Protein AF-0000000086681365 (afdb_homodimer)

Solvent-accessible surface area (backbone atoms only — not comparable to full-atom values): 18035 Å² total; per-residue (Å²): 135,84,78,73,80,78,78,75,77,75,76,76,71,73,75,71,66,76,74,76,60,54,58,46,72,62,49,52,49,49,41,51,51,48,52,38,66,72,39,66,57,72,57,60,60,91,61,65,82,47,52,67,56,38,34,32,30,33,38,46,97,55,30,37,39,39,38,33,50,40,50,59,48,49,78,90,39,53,47,78,45,76,56,78,37,31,41,39,39,38,35,44,29,77,76,76,88,74,90,45,50,67,40,33,80,55,57,85,59,42,46,32,44,44,63,49,74,51,97,55,55,49,31,83,90,42,60,48,72,48,78,53,35,10,28,38,36,39,39,38,22,44,44,72,69,72,64,77,71,74,71,73,77,75,129,136,85,79,73,81,78,77,78,77,76,75,74,71,74,73,72,69,73,77,78,57,53,58,46,73,64,50,53,49,48,40,51,50,49,53,39,65,73,38,66,56,72,56,58,61,91,61,65,82,45,50,67,59,37,34,31,32,33,39,45,97,57,31,38,39,38,38,33,50,41,48,59,48,49,78,90,39,53,46,78,46,76,55,78,35,32,41,36,39,38,36,44,28,78,77,75,90,73,87,45,49,67,40,32,79,55,56,84,60,43,44,32,46,44,66,49,74,52,97,53,54,50,30,83,89,42,59,48,72,47,79,52,35,10,28,39,36,38,38,39,23,44,45,72,71,72,66,79,71,74,70,73,76,75,130

InterPro domains:
  IPR002068 Alpha crystallin/Hsp20 domain [PF00011] (56-153)
  IPR002068 Alpha crystallin/Hsp20 domain [PS01031] (46-155)
  IPR008978 HSP20-like chaperone [G3DSA:2.60.40.790] (13-154)
  IPR008978 HSP20-like chaperone [SSF49764] (24-153)
  IPR031107 Small heat shock protein [PTHR11527] (54-153)

Sequence (310 aa):
MTTVPTRRFRQLATVHSRRNEPMTEVDQLQDLIRSFLRDPFGATGEQAPGWIPAADIEETDDAYILELDVPGLKREDVNIELRDSEVRVTGELKEKERTGLLRRQTRRVGQFEFGITLPGDINPDRVDATLRDGVLTVRLGKATASQPRQVEVKDMTTVPTRRFRQLATVHSRRNEPMTEVDQLQDLIRSFLRDPFGATGEQAPGWIPAADIEETDDAYILELDVPGLKREDVNIELRDSEVRVTGELKEKERTGLLRRQTRRVGQFEFGITLPGDINPDRVDATLRDGVLTVRLGKATASQPRQVEVKD

Structure (mmCIF, N/CA/C/O backbone):
data_AF-0000000086681365-model_v1
#
loop_
_entity.id
_entity.type
_entity.pdbx_description
1 polymer 'SHSP domain-containing protein'
#
loop_
_atom_site.group_PDB
_atom_site.id
_atom_site.type_symbol
_atom_site.label_atom_id
_atom_site.label_alt_id
_atom_site.label_comp_id
_atom_site.label_asym_id
_atom_site.label_entity_id
_atom_site.label_seq_id
_atom_site.pdbx_PDB_ins_code
_atom_site.Cartn_x
_atom_site.Cartn_y
_atom_site.Cartn_z
_atom_site.occupancy
_atom_site.B_iso_or_equiv
_atom_site.auth_seq_id
_atom_site.auth_comp_id
_atom_site.auth_asym_id
_atom_site.auth_atom_id
_atom_site.pdbx_PDB_model_num
ATOM 1 N N . MET A 1 1 ? -45.156 53.688 35.375 1 34.31 1 MET A N 1
ATOM 2 C CA . MET A 1 1 ? -43.938 52.938 35.688 1 34.31 1 MET A CA 1
ATOM 3 C C . MET A 1 1 ? -43.625 51.938 34.594 1 34.31 1 MET A C 1
ATOM 5 O O . MET A 1 1 ? -44.375 51 34.344 1 34.31 1 MET A O 1
ATOM 9 N N . THR A 1 2 ? -42.969 52.438 33.469 1 38.84 2 THR A N 1
ATOM 10 C CA . THR A 1 2 ? -42.688 51.844 32.156 1 38.84 2 THR A CA 1
ATOM 11 C C . THR A 1 2 ? -41.625 50.75 32.281 1 38.84 2 THR A C 1
ATOM 13 O O . THR A 1 2 ? -40.469 51.031 32.656 1 38.84 2 THR A O 1
ATOM 16 N N . THR A 1 3 ? -42.062 49.531 32.656 1 43.62 3 THR A N 1
ATOM 17 C CA . THR A 1 3 ? -41.188 48.375 32.875 1 43.62 3 THR A CA 1
ATOM 18 C C . THR A 1 3 ? -40.438 48.031 31.594 1 43.62 3 THR A C 1
ATOM 20 O O . THR A 1 3 ? -41.031 47.812 30.531 1 43.62 3 THR A O 1
ATOM 23 N N . VAL A 1 4 ? -39.25 48.625 31.438 1 45.25 4 VAL A N 1
ATOM 24 C CA . VAL A 1 4 ? -38.344 48.375 30.328 1 45.25 4 VAL A CA 1
ATOM 25 C C . VAL A 1 4 ? -38 46.906 30.25 1 45.25 4 VAL A C 1
ATOM 27 O O . VAL A 1 4 ? -37.594 46.312 31.25 1 45.25 4 VAL A O 1
ATOM 30 N N . PRO A 1 5 ? -38.625 46.062 29.297 1 48.16 5 PRO A N 1
ATOM 31 C CA . PRO A 1 5 ? -38.281 44.656 29.188 1 48.16 5 PRO A CA 1
ATOM 32 C C . PRO A 1 5 ? -36.781 44.406 28.953 1 48.16 5 PRO A C 1
ATOM 34 O O . PRO A 1 5 ? -36.156 45.156 28.203 1 48.16 5 PRO A O 1
ATOM 37 N N . THR A 1 6 ? -36 44.094 29.984 1 44.12 6 THR A N 1
ATOM 38 C CA . THR A 1 6 ? -34.562 43.75 29.891 1 44.12 6 THR A CA 1
ATOM 39 C C . THR A 1 6 ? -34.375 42.594 28.891 1 44.12 6 THR A C 1
ATOM 41 O O . THR A 1 6 ? -35 41.531 29.047 1 44.12 6 THR A O 1
ATOM 44 N N . ARG A 1 7 ? -34.219 42.906 27.594 1 39.34 7 ARG A N 1
ATOM 45 C CA . ARG A 1 7 ? -33.844 41.938 26.562 1 39.34 7 ARG A CA 1
ATOM 46 C C . ARG A 1 7 ? -32.656 41.094 27 1 39.34 7 ARG A C 1
ATOM 48 O O . ARG A 1 7 ? -31.578 41.625 27.266 1 39.34 7 ARG A O 1
ATOM 55 N N . ARG A 1 8 ? -32.875 39.938 27.625 1 43.59 8 ARG A N 1
ATOM 56 C CA . ARG A 1 8 ? -31.891 38.906 27.922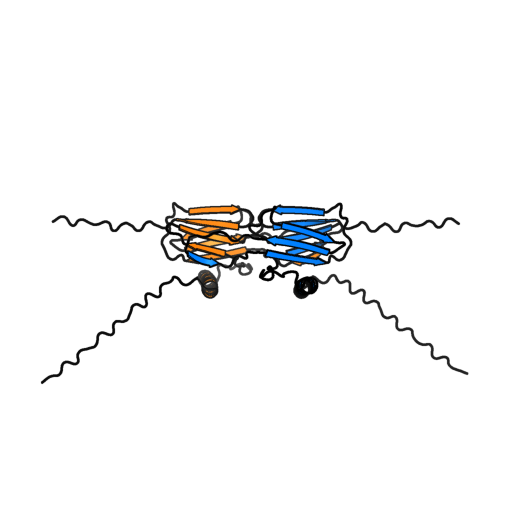 1 43.59 8 ARG A CA 1
ATOM 57 C C . ARG A 1 8 ? -31.078 38.562 26.688 1 43.59 8 ARG A C 1
ATOM 59 O O . ARG A 1 8 ? -31.641 38.125 25.672 1 43.59 8 ARG A O 1
ATOM 66 N N . PHE A 1 9 ? -29.953 39.25 26.469 1 40.47 9 PHE A N 1
ATOM 67 C CA . PHE A 1 9 ? -28.953 38.875 25.469 1 40.47 9 PHE A CA 1
ATOM 68 C C . PHE A 1 9 ? -28.562 37.406 25.641 1 40.47 9 PHE A C 1
ATOM 70 O O . PHE A 1 9 ? -28.062 37 26.688 1 40.47 9 PHE A O 1
ATOM 77 N N . ARG A 1 10 ? -29.281 36.469 25.016 1 39.25 10 ARG A N 1
ATOM 78 C CA . ARG A 1 10 ? -28.875 35.094 24.891 1 39.25 10 ARG A CA 1
ATOM 79 C C . ARG A 1 10 ? -27.438 34.969 24.406 1 39.25 10 ARG A C 1
ATOM 81 O O . ARG A 1 10 ? -27.094 35.5 23.344 1 39.25 10 ARG A O 1
ATOM 88 N N . GLN A 1 11 ? -26.453 34.844 25.312 1 36.75 11 GLN A N 1
ATOM 89 C CA . GLN A 1 11 ? -25.094 34.406 25.016 1 36.75 11 GLN A CA 1
ATOM 90 C C . GLN A 1 11 ? -25.078 33.188 24.109 1 36.75 11 GLN A C 1
ATOM 92 O O . GLN A 1 11 ? -25.562 32.125 24.469 1 36.75 11 GLN A O 1
ATOM 97 N N . LEU A 1 12 ? -25.297 33.406 22.875 1 37.12 12 LEU A N 1
ATOM 98 C CA . LEU A 1 12 ? -24.953 32.312 21.953 1 37.12 12 LEU A CA 1
ATOM 99 C C . LEU A 1 12 ? -23.594 31.719 22.312 1 37.12 12 LEU A C 1
ATOM 101 O O . LEU A 1 12 ? -22.562 32.406 22.234 1 37.12 12 LEU A O 1
ATOM 105 N N . ALA A 1 13 ? -23.469 30.859 23.328 1 35.59 13 ALA A N 1
ATOM 106 C CA . ALA A 1 13 ? -22.297 30.016 23.578 1 35.59 13 ALA A CA 1
ATOM 107 C C . ALA A 1 13 ? -21.656 29.562 22.281 1 35.59 13 ALA A C 1
ATOM 109 O O . ALA A 1 13 ? -22.344 29.094 21.359 1 35.59 13 ALA A O 1
ATOM 110 N N . THR A 1 14 ? -20.672 30.297 21.844 1 37.47 14 THR A N 1
ATOM 111 C CA . THR A 1 14 ? -19.75 29.781 20.844 1 37.47 14 THR A CA 1
ATOM 112 C C . THR A 1 14 ? -19.406 28.312 21.109 1 37.47 14 THR A C 1
ATOM 114 O O . THR A 1 14 ? -18.797 28 22.125 1 37.47 14 THR A O 1
ATOM 117 N N . VAL A 1 15 ? -20.297 27.422 20.922 1 35.56 15 VAL A N 1
ATOM 118 C CA . VAL A 1 15 ? -19.906 26.016 20.844 1 35.56 15 VAL A CA 1
ATOM 119 C C . VAL A 1 15 ? -18.531 25.891 20.219 1 35.56 15 VAL A C 1
ATOM 121 O O . VAL A 1 15 ? -18.359 26.109 19 1 35.56 15 VAL A O 1
ATOM 124 N N . HIS A 1 16 ? -17.469 26.422 20.828 1 37.41 16 HIS A N 1
ATOM 125 C CA . HIS A 1 16 ? -16.156 25.906 20.453 1 37.41 16 HIS A CA 1
ATOM 126 C C . HIS A 1 16 ? -16.188 24.391 20.281 1 37.41 16 HIS A C 1
ATOM 128 O O . HIS A 1 16 ? -16.156 23.656 21.266 1 37.41 16 HIS A O 1
ATOM 134 N N . SER A 1 17 ? -17.031 23.906 19.516 1 37.81 17 SER A N 1
ATOM 135 C CA . SER A 1 17 ? -16.859 22.5 19.172 1 37.81 17 SER A CA 1
ATOM 136 C C . SER A 1 17 ? -15.391 22.141 18.984 1 37.81 17 SER A C 1
ATOM 138 O O . SER A 1 17 ? -14.734 22.641 18.078 1 37.81 17 SER A O 1
ATOM 140 N N . ARG A 1 18 ? -14.602 22.094 19.984 1 41 18 ARG A N 1
ATOM 141 C CA . ARG A 1 18 ? -13.305 21.438 20 1 41 18 ARG A CA 1
ATOM 142 C C . ARG A 1 18 ? -13.25 20.297 18.969 1 41 18 ARG A C 1
ATOM 144 O O . ARG A 1 18 ? -13.828 19.234 19.188 1 41 18 ARG A O 1
ATOM 151 N N . ARG A 1 19 ? -13.289 20.5 17.688 1 44.44 19 ARG A N 1
ATOM 152 C CA . ARG A 1 19 ? -13.25 19.703 16.469 1 44.44 19 ARG A CA 1
ATOM 153 C C . ARG A 1 19 ? -12.227 18.578 16.578 1 44.44 19 ARG A C 1
ATOM 155 O O . ARG A 1 19 ? -11.125 18.688 16.031 1 44.44 19 ARG A O 1
ATOM 162 N N . ASN A 1 20 ? -11.836 18.328 17.766 1 48.97 20 ASN A N 1
ATOM 163 C CA . ASN A 1 20 ? -10.984 17.156 17.969 1 48.97 20 ASN A CA 1
ATOM 164 C C . ASN A 1 20 ? -11.594 15.898 17.344 1 48.97 20 ASN A C 1
ATOM 166 O O . ASN A 1 20 ? -11.438 14.797 17.875 1 48.97 20 ASN A O 1
ATOM 170 N N . GLU A 1 21 ? -12.633 16.047 16.562 1 52.44 21 GLU A N 1
ATOM 171 C CA . GLU A 1 21 ? -13.195 14.812 16.016 1 52.44 21 GLU A CA 1
ATOM 172 C C . GLU A 1 21 ? -12.297 14.234 14.922 1 52.44 21 GLU A C 1
ATOM 174 O O . GLU A 1 21 ? -11.742 14.977 14.109 1 52.44 21 GLU A O 1
ATOM 179 N N . PRO A 1 22 ? -11.977 13.016 15.125 1 57.38 22 PRO A N 1
ATOM 180 C CA . PRO A 1 22 ? -11.227 12.391 14.031 1 57.38 22 PRO A CA 1
ATOM 181 C C . PRO A 1 22 ? -11.859 12.641 12.664 1 57.38 22 PRO A C 1
ATOM 183 O O . PRO A 1 22 ? -13.086 12.727 12.562 1 57.38 22 PRO A O 1
ATOM 186 N N . MET A 1 23 ? -11.164 13.219 11.836 1 58.44 23 MET A N 1
ATOM 187 C CA . MET A 1 23 ? -11.625 13.422 10.461 1 58.44 23 MET A CA 1
ATOM 188 C C . MET A 1 23 ? -12.273 12.156 9.914 1 58.44 23 MET A C 1
ATOM 190 O O . MET A 1 23 ? -11.641 11.102 9.875 1 58.44 23 MET A O 1
ATOM 194 N N . THR A 1 24 ? -13.547 12.086 9.867 1 59.84 24 THR A N 1
ATOM 195 C CA . THR A 1 24 ? -14.328 10.938 9.414 1 59.84 24 THR A CA 1
ATOM 196 C C . THR A 1 24 ? -14.164 10.734 7.914 1 59.84 24 THR A C 1
ATOM 198 O O . THR A 1 24 ? -13.617 11.594 7.219 1 59.84 24 THR A O 1
ATOM 201 N N . GLU A 1 25 ? -14.469 9.562 7.441 1 60.06 25 GLU A N 1
ATOM 202 C CA . GLU A 1 25 ? -14.547 9.242 6.02 1 60.06 25 GLU A CA 1
ATOM 203 C C . GLU A 1 25 ? -15.312 10.32 5.254 1 60.06 25 GLU A C 1
ATOM 205 O O . GLU A 1 25 ? -15.008 10.594 4.09 1 60.06 25 GLU A O 1
ATOM 210 N N . VAL A 1 26 ? -16.219 10.906 5.902 1 62.12 26 VAL A N 1
ATOM 211 C CA . VAL A 1 26 ? -17.031 11.961 5.312 1 62.12 26 VAL A CA 1
ATOM 212 C C . VAL A 1 26 ? -16.172 13.188 5.016 1 62.12 26 VAL A C 1
ATOM 214 O O . VAL A 1 26 ? -16.344 13.844 3.986 1 62.12 26 VAL A O 1
ATOM 217 N N . ASP A 1 27 ? -15.281 13.352 5.848 1 62.56 27 ASP A N 1
ATOM 218 C CA . ASP A 1 27 ? -14.367 14.469 5.637 1 62.56 27 ASP A CA 1
ATOM 219 C C . ASP A 1 27 ? -13.492 14.242 4.406 1 62.56 27 ASP A C 1
ATOM 221 O O . ASP A 1 27 ? -13.242 15.164 3.635 1 62.56 27 ASP A O 1
ATOM 225 N N . GLN A 1 28 ? -13.055 13.039 4.215 1 61.78 28 GLN A N 1
ATOM 226 C CA . GLN A 1 28 ? -12.266 12.688 3.035 1 61.78 28 GLN A CA 1
ATOM 227 C C . GLN A 1 28 ? -13.086 12.867 1.757 1 61.78 28 GLN A C 1
ATOM 229 O O . GLN A 1 28 ? -12.57 13.359 0.751 1 61.78 28 GLN A O 1
ATOM 234 N N . LEU A 1 29 ? -14.289 12.391 1.92 1 63.94 29 LEU A N 1
ATOM 235 C CA . LEU A 1 29 ? -15.18 12.562 0.776 1 63.94 29 LEU A CA 1
ATOM 236 C C . LEU A 1 29 ? -15.383 14.039 0.465 1 63.94 29 LEU A C 1
ATOM 238 O O . LEU A 1 29 ? -15.367 14.445 -0.7 1 63.94 29 LEU A O 1
ATOM 242 N N . GLN A 1 30 ? -15.578 14.766 1.41 1 65.75 30 GLN A N 1
ATOM 243 C CA . GLN A 1 30 ? -15.773 16.203 1.227 1 65.75 30 GLN A CA 1
ATOM 244 C C . GLN A 1 30 ? -14.539 16.844 0.587 1 65.75 30 GLN A C 1
ATOM 246 O O . GLN A 1 30 ? -14.672 17.734 -0.262 1 65.75 30 GLN A O 1
ATOM 251 N N . ASP A 1 31 ? -13.445 16.375 0.962 1 65.44 31 ASP A N 1
ATOM 252 C CA . ASP A 1 31 ? -12.211 16.891 0.385 1 65.44 31 ASP A CA 1
ATOM 253 C C . ASP A 1 31 ? -12.086 16.516 -1.088 1 65.44 31 ASP A C 1
ATOM 255 O O . ASP A 1 31 ? -11.633 17.312 -1.908 1 65.44 31 ASP A O 1
ATOM 259 N N . LEU A 1 32 ? -12.461 15.32 -1.294 1 63.81 32 LEU A N 1
ATOM 260 C CA . LEU A 1 32 ? -12.484 14.883 -2.688 1 63.81 32 LEU A CA 1
ATOM 261 C C . LEU A 1 32 ? -13.484 15.703 -3.496 1 63.81 32 LEU A C 1
ATOM 263 O O . LEU A 1 32 ? -13.188 16.125 -4.617 1 63.81 32 LEU A O 1
ATOM 267 N N . ILE A 1 33 ? -14.672 15.867 -2.93 1 65.94 33 ILE A N 1
ATOM 268 C CA . ILE A 1 33 ? -15.711 16.656 -3.59 1 65.94 33 ILE A CA 1
ATOM 269 C C . ILE A 1 33 ? -15.219 18.094 -3.777 1 65.94 33 ILE A C 1
ATOM 271 O O . ILE A 1 33 ? -15.398 18.688 -4.848 1 65.94 33 ILE A O 1
ATOM 275 N N . ARG A 1 34 ? -14.633 18.625 -2.836 1 64 34 ARG A N 1
ATOM 276 C CA . ARG A 1 34 ? -14.102 19.984 -2.928 1 64 34 ARG A CA 1
ATOM 277 C C . ARG A 1 34 ? -13.039 20.078 -4.023 1 64 34 ARG A C 1
ATOM 279 O O . ARG A 1 34 ? -13.016 21.047 -4.785 1 64 34 ARG A O 1
ATOM 286 N N . SER A 1 35 ? -12.141 19.156 -4.055 1 61.72 35 SER A N 1
ATOM 287 C CA . SER A 1 35 ? -11.133 19.141 -5.102 1 61.72 35 SER A CA 1
ATOM 288 C C . SER A 1 35 ? -11.766 19.047 -6.484 1 61.72 35 SER A C 1
ATOM 290 O O . SER A 1 35 ? -11.328 19.719 -7.422 1 61.72 35 SER A O 1
ATOM 292 N N . PHE A 1 36 ? -12.766 18.25 -6.512 1 64.25 36 PHE A N 1
ATOM 293 C CA . PHE A 1 36 ? -13.516 18.094 -7.75 1 64.25 36 PHE A CA 1
ATOM 294 C C . PHE A 1 36 ? -14.227 19.391 -8.117 1 64.25 36 PHE A C 1
ATOM 296 O O . PHE A 1 36 ? -14.219 19.797 -9.281 1 64.25 36 PHE A O 1
ATOM 303 N N . LEU A 1 37 ? -14.797 19.953 -7.273 1 65 37 LEU A N 1
ATOM 304 C CA . LEU A 1 37 ? -15.531 21.203 -7.512 1 65 37 LEU A CA 1
ATOM 305 C C . LEU A 1 37 ? -14.578 22.328 -7.863 1 65 37 LEU A C 1
ATOM 307 O O . LEU A 1 37 ? -14.945 23.25 -8.602 1 65 37 LEU A O 1
ATOM 311 N N . ARG A 1 38 ? -13.445 22.406 -7.285 1 61.31 38 ARG A N 1
ATOM 312 C CA . ARG A 1 38 ? -12.461 23.438 -7.605 1 61.31 38 ARG A CA 1
ATOM 313 C C . ARG A 1 38 ? -11.953 23.297 -9.039 1 61.31 38 ARG A C 1
ATOM 315 O O . ARG A 1 38 ? -11.695 24.281 -9.719 1 61.31 38 ARG A O 1
ATOM 322 N N . ASP A 1 39 ? -11.633 22.281 -9.469 1 52.97 39 ASP A N 1
ATOM 323 C CA . ASP A 1 39 ? -11.234 22.047 -10.852 1 52.97 39 ASP A CA 1
ATOM 324 C C . ASP A 1 39 ? -12.086 20.953 -11.5 1 52.97 39 ASP A C 1
ATOM 326 O O . ASP A 1 39 ? -11.625 19.828 -11.688 1 52.97 39 ASP A O 1
ATOM 330 N N . PRO A 1 40 ? -13.336 21.406 -11.594 1 55.28 40 PRO A N 1
ATOM 331 C CA . PRO A 1 40 ? -14.234 20.391 -12.141 1 55.28 40 PRO A CA 1
ATOM 332 C C . PRO A 1 40 ? -13.75 19.828 -13.477 1 55.28 40 PRO A C 1
ATOM 334 O O . PRO A 1 40 ? -14.117 18.703 -13.852 1 55.28 40 PRO A O 1
ATOM 337 N N . PHE A 1 41 ? -13.156 20.812 -14.273 1 50.94 41 PHE A N 1
ATOM 338 C CA . PHE A 1 41 ? -12.672 20.516 -15.617 1 50.94 41 PHE A CA 1
ATOM 339 C C . PHE A 1 41 ? -11.203 20.109 -15.594 1 50.94 41 PHE A C 1
ATOM 341 O O . PHE A 1 41 ? -10.609 19.859 -16.641 1 50.94 41 PHE A O 1
ATOM 348 N N . GLY A 1 42 ? -10.578 20.562 -14.617 1 49.53 42 GLY A N 1
ATOM 349 C CA . GLY A 1 42 ? -9.156 20.266 -14.531 1 49.53 42 GLY A CA 1
ATOM 350 C C . GLY A 1 42 ? -8.797 18.859 -14.969 1 49.53 42 GLY A C 1
ATOM 351 O O . GLY A 1 42 ? -7.621 18.5 -15.047 1 49.53 42 GLY A O 1
ATOM 352 N N . ALA A 1 43 ? -9.602 17.969 -14.43 1 44.28 43 ALA A N 1
ATOM 353 C CA . ALA A 1 43 ? -9.344 16.703 -15.125 1 44.28 43 ALA A CA 1
ATOM 354 C C . ALA A 1 43 ? -9.797 16.781 -16.578 1 44.28 43 ALA A C 1
ATOM 356 O O . ALA A 1 43 ? -10.922 16.406 -16.906 1 44.28 43 ALA A O 1
ATOM 357 N N . THR A 1 44 ? -9.758 17.828 -17.078 1 42.94 44 THR A N 1
ATOM 358 C CA . THR A 1 44 ? -10.156 17.828 -18.484 1 42.94 44 THR A CA 1
ATOM 359 C C . THR A 1 44 ? -9.891 16.469 -19.125 1 42.94 44 THR A C 1
ATOM 361 O O . THR A 1 44 ? -10.445 16.156 -20.188 1 42.94 44 THR A O 1
ATOM 364 N N . GLY A 1 45 ? -8.586 16.078 -19.266 1 43.12 45 GLY A N 1
ATOM 365 C CA . GLY A 1 45 ? -8.406 14.797 -19.938 1 43.12 45 GLY A CA 1
ATOM 366 C C . GLY A 1 45 ? -9.102 13.656 -19.219 1 43.12 45 GLY A C 1
ATOM 367 O O . GLY A 1 45 ? -9.516 13.797 -18.062 1 43.12 45 GLY A O 1
ATOM 368 N N . GLU A 1 46 ? -9.523 12.516 -19.953 1 43.78 46 GLU A N 1
ATOM 369 C CA . GLU A 1 46 ? -10.055 11.195 -19.625 1 43.78 46 GLU A CA 1
ATOM 370 C C . GLU A 1 46 ? -9.484 10.664 -18.328 1 43.78 46 GLU A C 1
ATOM 372 O O . GLU A 1 46 ? -9.516 9.461 -18.062 1 43.78 46 GLU A O 1
ATOM 377 N N . GLN A 1 47 ? -8.711 11.461 -17.641 1 47.28 47 GLN A N 1
ATOM 378 C CA . GLN A 1 47 ? -8.047 10.734 -16.562 1 47.28 47 GLN A CA 1
ATOM 379 C C . GLN A 1 47 ? -9.016 10.422 -15.43 1 47.28 47 GLN A C 1
ATOM 381 O O . GLN A 1 47 ? -9.734 11.312 -14.961 1 47.28 47 GLN A O 1
ATOM 386 N N . ALA A 1 48 ? -9.523 9.312 -15.414 1 51.25 48 ALA A N 1
ATOM 387 C CA . ALA A 1 48 ? -10.297 8.742 -14.312 1 51.25 48 ALA A CA 1
ATOM 388 C C . ALA A 1 48 ? -9.891 9.352 -12.977 1 51.25 48 ALA A C 1
ATOM 390 O O . ALA A 1 48 ? -8.727 9.711 -12.781 1 51.25 48 ALA A O 1
ATOM 391 N N . PRO A 1 49 ? -10.922 9.875 -12.305 1 59.56 49 PRO A N 1
ATOM 392 C CA . PRO A 1 49 ? -10.578 10.422 -10.984 1 59.56 49 PRO A CA 1
ATOM 393 C C . PRO A 1 49 ? -9.578 9.547 -10.227 1 59.56 49 PRO A C 1
ATOM 395 O O . PRO A 1 49 ? -9.664 8.32 -10.273 1 59.56 49 PRO A O 1
ATOM 398 N N . GLY A 1 50 ? -8.359 10.102 -9.938 1 83.38 50 GLY A N 1
ATOM 399 C CA . GLY A 1 50 ? -7.34 9.336 -9.242 1 83.38 50 GLY A CA 1
ATOM 400 C C . GLY A 1 50 ? -7.836 8.719 -7.949 1 83.38 50 GLY A C 1
ATOM 401 O O . GLY A 1 50 ? -8.859 9.133 -7.41 1 83.38 50 GLY A O 1
ATOM 402 N N . TRP A 1 51 ? -7.449 7.562 -7.57 1 91.31 51 TRP A N 1
ATOM 403 C CA . TRP A 1 51 ? -7.793 6.922 -6.305 1 91.31 51 TRP A CA 1
ATOM 404 C C . TRP A 1 51 ? -7.141 7.645 -5.133 1 91.31 51 TRP A C 1
ATOM 406 O O . TRP A 1 51 ? -6.27 8.5 -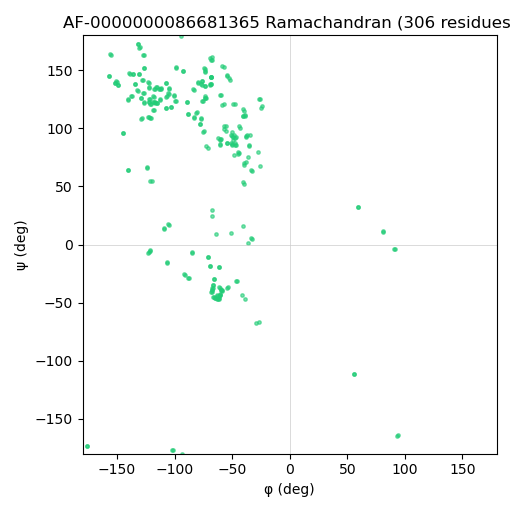5.324 1 91.31 51 TRP A O 1
ATOM 416 N N . ILE A 1 52 ? -7.695 7.461 -3.949 1 94.81 52 ILE A N 1
ATOM 417 C CA . ILE A 1 52 ? -7.215 8.109 -2.732 1 94.81 52 ILE A CA 1
ATOM 418 C C . ILE A 1 52 ? -6.422 7.105 -1.896 1 94.81 52 ILE A C 1
ATOM 420 O O . ILE A 1 52 ? -6.969 6.094 -1.445 1 94.81 52 ILE A O 1
ATOM 424 N N . PRO A 1 53 ? -5.184 7.387 -1.682 1 97.5 53 PRO A N 1
ATOM 425 C CA . PRO A 1 53 ? -4.406 6.457 -0.86 1 97.5 53 PRO A CA 1
ATOM 426 C C . PRO A 1 53 ? -4.844 6.453 0.603 1 97.5 53 PRO A C 1
ATOM 428 O O . PRO A 1 53 ? -5.297 7.477 1.118 1 97.5 53 PRO A O 1
ATOM 431 N N . ALA A 1 54 ? -4.805 5.285 1.241 1 96.5 54 ALA A N 1
ATOM 432 C CA . ALA A 1 54 ? -4.965 5.246 2.691 1 96.5 54 ALA A CA 1
ATOM 433 C C . ALA A 1 54 ? -3.957 6.16 3.381 1 96.5 54 ALA A C 1
ATOM 435 O O . ALA A 1 54 ? -2.811 6.27 2.943 1 96.5 54 ALA A O 1
ATOM 436 N N . ALA A 1 55 ? -4.383 6.762 4.488 1 97.44 55 ALA A N 1
ATOM 437 C CA . ALA A 1 55 ? -3.527 7.773 5.102 1 97.44 55 ALA A CA 1
ATOM 438 C C . ALA A 1 55 ? -3.746 7.84 6.609 1 97.44 55 ALA A C 1
ATOM 440 O O . ALA A 1 55 ? -4.875 7.699 7.086 1 97.44 55 ALA A O 1
ATOM 441 N N . ASP A 1 56 ? -2.668 8.008 7.312 1 97 56 ASP A N 1
ATOM 442 C CA . ASP A 1 56 ? -2.695 8.398 8.719 1 97 56 ASP A CA 1
ATOM 443 C C . ASP A 1 56 ? -2.254 9.844 8.898 1 97 56 ASP A C 1
ATOM 445 O O . ASP A 1 56 ? -1.312 10.297 8.25 1 97 56 ASP A O 1
ATOM 449 N N . ILE A 1 57 ? -2.908 10.531 9.734 1 96.88 57 ILE A N 1
ATOM 450 C CA . ILE A 1 57 ? -2.525 11.891 10.102 1 96.88 57 ILE A CA 1
ATOM 451 C C . ILE A 1 57 ? -2.404 12 11.625 1 96.88 57 ILE A C 1
ATOM 453 O O . ILE A 1 57 ? -3.365 11.742 12.352 1 96.88 57 ILE A O 1
ATOM 457 N N . GLU A 1 58 ? -1.295 12.383 12.07 1 97.19 58 GLU A N 1
ATOM 458 C CA . GLU A 1 58 ? -1.013 12.578 13.484 1 97.19 58 GLU A CA 1
ATOM 459 C C . GLU A 1 58 ? -0.665 14.031 13.789 1 97.19 58 GLU A C 1
ATOM 461 O O . GLU A 1 58 ? 0.1 14.656 13.047 1 97.19 58 GLU A O 1
ATOM 466 N N . GLU A 1 59 ? -1.25 14.531 14.812 1 96.19 59 GLU A N 1
ATOM 467 C CA . GLU A 1 59 ? -0.931 15.875 15.266 1 96.19 59 GLU A CA 1
ATOM 468 C C . GLU A 1 59 ? -0.13 15.844 16.562 1 96.19 59 GLU A C 1
ATOM 470 O O . GLU A 1 59 ? -0.62 15.367 17.594 1 96.19 59 GLU A O 1
ATOM 475 N N . THR A 1 60 ? 1.059 16.328 16.562 1 95.25 60 THR A N 1
ATOM 476 C CA . THR A 1 60 ? 1.883 16.516 17.75 1 95.25 60 THR A CA 1
ATOM 477 C C . THR A 1 60 ? 1.886 17.984 18.188 1 95.25 60 THR A C 1
ATOM 479 O O . THR A 1 60 ? 1.185 18.812 17.609 1 95.25 60 THR A O 1
ATOM 482 N N . ASP A 1 61 ? 2.67 18.219 19.219 1 93.31 61 ASP A N 1
ATOM 483 C CA . ASP A 1 61 ? 2.699 19.578 19.719 1 93.31 61 ASP A CA 1
ATOM 484 C C . ASP A 1 61 ? 3.307 20.531 18.688 1 93.31 61 ASP A C 1
ATOM 486 O O . ASP A 1 61 ? 2.887 21.688 18.578 1 93.31 61 ASP A O 1
ATOM 490 N N . ASP A 1 62 ? 4.16 20.016 17.922 1 94.12 62 ASP A N 1
ATOM 491 C CA . ASP A 1 62 ? 4.934 20.938 17.109 1 94.12 62 ASP A CA 1
ATOM 492 C C . ASP A 1 62 ? 4.758 20.656 15.625 1 94.12 62 ASP A C 1
ATOM 494 O O . ASP A 1 62 ? 5.266 21.391 14.773 1 94.12 62 ASP A O 1
ATOM 498 N N . ALA A 1 63 ? 4.016 19.531 15.328 1 96.31 63 ALA A N 1
ATOM 499 C CA . ALA A 1 63 ? 3.967 19.188 13.906 1 96.31 63 ALA A CA 1
ATOM 500 C C . ALA A 1 63 ? 2.721 18.375 13.578 1 96.31 63 ALA A C 1
ATOM 502 O O . ALA A 1 63 ? 2.059 17.859 14.477 1 96.31 63 ALA A O 1
ATOM 503 N N . TYR A 1 64 ? 2.398 18.312 12.297 1 96.88 64 TYR A N 1
ATOM 504 C CA . TYR A 1 64 ? 1.535 17.297 11.695 1 96.88 64 TYR A CA 1
ATOM 505 C C . TYR A 1 64 ? 2.352 16.281 10.906 1 96.88 64 TYR A C 1
ATOM 507 O O . TYR A 1 64 ? 3.264 16.656 10.164 1 96.88 64 TYR A O 1
ATOM 515 N N . ILE A 1 65 ? 2.035 15.047 11.094 1 97.81 65 ILE A N 1
ATOM 516 C CA . ILE A 1 65 ? 2.713 13.977 10.359 1 97.81 65 ILE A CA 1
ATOM 517 C C . ILE A 1 65 ? 1.702 13.211 9.508 1 97.81 65 ILE A C 1
ATOM 519 O O . ILE A 1 65 ? 0.754 12.625 10.031 1 97.81 65 ILE A O 1
ATOM 523 N N . LEU A 1 66 ? 1.883 13.289 8.195 1 97.94 66 LEU A N 1
ATOM 524 C CA . LEU A 1 66 ? 1.07 12.555 7.238 1 97.94 66 LEU A CA 1
ATOM 525 C C . LEU A 1 66 ? 1.81 11.312 6.742 1 97.94 66 LEU A C 1
ATOM 527 O O . LEU A 1 66 ? 2.977 11.398 6.352 1 97.94 66 LEU A O 1
ATOM 531 N N . GLU A 1 67 ? 1.181 10.188 6.828 1 98.38 67 GLU A N 1
ATOM 532 C CA . GLU A 1 67 ? 1.698 8.961 6.227 1 98.38 67 GLU A CA 1
ATOM 533 C C . GLU A 1 67 ? 0.719 8.391 5.207 1 98.38 67 GLU A C 1
ATOM 535 O O . GLU A 1 67 ? -0.424 8.07 5.547 1 98.38 67 GLU A O 1
ATOM 540 N N . LEU A 1 68 ? 1.111 8.234 3.955 1 98.44 68 LEU A N 1
ATOM 541 C CA . LEU A 1 68 ? 0.274 7.738 2.867 1 98.44 68 LEU A CA 1
ATOM 542 C C . LEU A 1 68 ? 0.801 6.41 2.336 1 98.44 68 LEU A C 1
ATOM 544 O O . LEU A 1 68 ? 2.008 6.254 2.135 1 98.44 68 LEU A O 1
ATOM 548 N N . ASP A 1 69 ? -0.107 5.488 2.133 1 98.56 69 ASP A N 1
ATOM 549 C CA . ASP A 1 69 ? 0.251 4.234 1.479 1 98.56 69 ASP A CA 1
ATOM 550 C C . ASP A 1 69 ? 0.299 4.402 -0.039 1 98.56 69 ASP A C 1
ATOM 552 O O . ASP A 1 69 ? -0.734 4.609 -0.678 1 98.56 69 ASP A O 1
ATOM 556 N N . VAL A 1 70 ? 1.503 4.27 -0.585 1 98.5 70 VAL A N 1
ATOM 557 C CA . VAL A 1 70 ? 1.698 4.406 -2.025 1 98.5 70 VAL A CA 1
ATOM 558 C C . VAL A 1 70 ? 2.699 3.359 -2.51 1 98.5 70 VAL A C 1
ATOM 560 O O . VAL A 1 70 ? 3.746 3.703 -3.064 1 98.5 70 VAL A O 1
ATOM 563 N N . PRO A 1 71 ? 2.33 2.09 -2.393 1 98.56 71 PRO A N 1
ATOM 564 C CA . PRO A 1 71 ? 3.264 1.025 -2.768 1 98.56 71 PRO A CA 1
ATOM 565 C C . PRO A 1 71 ? 3.684 1.099 -4.234 1 98.56 71 PRO A C 1
ATOM 567 O O . PRO A 1 71 ? 2.83 1.123 -5.125 1 98.56 71 PRO A O 1
ATOM 570 N N . GLY A 1 72 ? 5 1.077 -4.445 1 97.81 72 GLY A N 1
ATOM 571 C CA . GLY A 1 72 ? 5.543 1.092 -5.793 1 97.81 72 GLY A CA 1
ATOM 572 C C . GLY A 1 72 ? 5.82 2.49 -6.309 1 97.81 72 GLY A C 1
ATOM 573 O O . GLY A 1 72 ? 6.359 2.658 -7.406 1 97.81 72 GLY A O 1
ATOM 574 N N . LEU A 1 73 ? 5.473 3.5 -5.547 1 98.06 73 LEU A N 1
ATOM 575 C CA . LEU A 1 73 ? 5.672 4.879 -5.977 1 98.06 73 LEU A CA 1
ATOM 576 C C . LEU A 1 73 ? 7.156 5.227 -6.016 1 98.06 73 LEU A C 1
ATOM 578 O O . LEU A 1 73 ? 7.906 4.859 -5.109 1 98.06 73 LEU A O 1
ATOM 582 N N . LYS A 1 74 ? 7.52 5.902 -7.031 1 97.38 74 LYS A N 1
ATOM 583 C CA . LYS A 1 74 ? 8.867 6.465 -7.117 1 97.38 74 LYS A CA 1
ATOM 584 C C . LYS A 1 74 ? 8.867 7.941 -6.73 1 97.38 74 LYS A C 1
ATOM 586 O O . LYS A 1 74 ? 7.887 8.648 -6.965 1 97.38 74 LYS A O 1
ATOM 591 N N . ARG A 1 75 ? 9.977 8.367 -6.23 1 97.25 75 ARG A N 1
ATOM 592 C CA . ARG A 1 75 ? 10.094 9.734 -5.727 1 97.25 75 ARG A CA 1
ATOM 593 C C . ARG A 1 75 ? 9.789 10.75 -6.82 1 97.25 75 ARG A C 1
ATOM 595 O O . ARG A 1 75 ? 9.172 11.781 -6.562 1 97.25 75 ARG A O 1
ATOM 602 N N . GLU A 1 76 ? 10.234 10.484 -8.023 1 97.25 76 GLU A N 1
ATOM 603 C CA . GLU A 1 76 ? 10.078 11.43 -9.125 1 97.25 76 GLU A CA 1
ATOM 604 C C . GLU A 1 76 ? 8.617 11.523 -9.57 1 97.25 76 GLU A C 1
ATOM 606 O O . GLU A 1 76 ? 8.25 12.438 -10.312 1 97.25 76 GLU A O 1
ATOM 611 N N . ASP A 1 77 ? 7.801 10.633 -9.086 1 97.44 77 ASP A N 1
ATOM 612 C CA . ASP A 1 77 ? 6.422 10.562 -9.562 1 97.44 77 ASP A CA 1
ATOM 613 C C . ASP A 1 77 ? 5.453 11.133 -8.531 1 97.44 77 ASP A C 1
ATOM 615 O O . ASP A 1 77 ? 4.262 10.812 -8.539 1 97.44 77 ASP A O 1
ATOM 619 N N . VAL A 1 78 ? 5.91 11.867 -7.594 1 97.81 78 VAL A N 1
ATOM 620 C CA . VAL A 1 78 ? 5.047 12.43 -6.562 1 97.81 78 VAL A CA 1
ATOM 621 C C . VAL A 1 78 ? 5.258 13.938 -6.473 1 97.81 78 VAL A C 1
ATOM 623 O O . VAL A 1 78 ? 6.379 14.422 -6.641 1 97.81 78 VAL A O 1
ATOM 626 N N . ASN A 1 79 ? 4.168 14.617 -6.27 1 97.81 79 ASN A N 1
ATOM 627 C CA . ASN A 1 79 ? 4.152 16.062 -6.055 1 97.81 79 ASN A CA 1
ATOM 628 C C . ASN A 1 79 ? 3.41 16.438 -4.773 1 97.81 79 ASN A C 1
ATOM 630 O O . ASN A 1 79 ? 2.309 15.938 -4.527 1 97.81 79 ASN A O 1
ATOM 634 N N . ILE A 1 80 ? 4.047 17.25 -3.969 1 97.38 80 ILE A N 1
ATOM 635 C CA . ILE A 1 80 ? 3.439 17.734 -2.73 1 97.38 80 ILE A CA 1
ATOM 636 C C . ILE A 1 80 ? 3.301 19.25 -2.775 1 97.38 80 ILE A C 1
ATOM 638 O O . ILE A 1 80 ? 4.277 19.969 -3.01 1 97.38 80 ILE A O 1
ATOM 642 N N . GLU A 1 81 ? 2.125 19.703 -2.527 1 96.31 81 GLU A N 1
ATOM 643 C CA . GLU A 1 81 ? 1.847 21.141 -2.508 1 96.31 81 GLU A CA 1
ATOM 644 C C . GLU A 1 81 ? 1.284 21.578 -1.157 1 96.31 81 GLU A C 1
ATOM 646 O O . GLU A 1 81 ? 0.457 20.875 -0.569 1 96.31 81 GLU A O 1
ATOM 651 N N . LEU A 1 82 ? 1.806 22.625 -0.723 1 94.12 82 LEU A N 1
ATOM 652 C CA . LEU A 1 82 ? 1.329 23.234 0.508 1 94.12 82 LEU A CA 1
ATOM 653 C C . LEU A 1 82 ? 0.882 24.672 0.256 1 94.12 82 LEU A C 1
ATOM 655 O O . LEU A 1 82 ? 1.648 25.484 -0.27 1 94.12 82 LEU A O 1
ATOM 659 N N . ARG A 1 83 ? -0.337 24.953 0.578 1 90.94 83 ARG A N 1
ATOM 660 C CA . ARG A 1 83 ? -0.883 26.297 0.57 1 90.94 83 ARG A CA 1
ATOM 661 C C . ARG A 1 83 ? -1.565 26.625 1.896 1 90.94 83 ARG A C 1
ATOM 663 O O . ARG A 1 83 ? -2.666 26.141 2.168 1 90.94 83 ARG A O 1
ATOM 670 N N . ASP A 1 84 ? -0.864 27.516 2.633 1 88.06 84 ASP A N 1
ATOM 671 C CA . ASP A 1 84 ? -1.355 27.812 3.975 1 88.06 84 ASP A CA 1
ATOM 672 C C . ASP A 1 84 ? -1.497 26.531 4.801 1 88.06 84 ASP A C 1
ATOM 674 O O . ASP A 1 84 ? -0.506 25.859 5.082 1 88.06 84 ASP A O 1
ATOM 678 N N . SER A 1 85 ? -2.664 26.109 5.133 1 91 85 SER A N 1
ATOM 679 C CA . SER A 1 85 ? -2.867 24.938 5.973 1 91 85 SER A CA 1
ATOM 680 C C . SER A 1 85 ? -3.436 23.781 5.168 1 91 85 SER A C 1
ATOM 682 O O . SER A 1 85 ? -3.916 22.797 5.742 1 91 85 SER A O 1
ATOM 684 N N . GLU A 1 86 ? -3.371 23.922 3.893 1 91.94 86 GLU A N 1
ATOM 685 C CA . GLU A 1 86 ? -3.855 22.859 3.016 1 91.94 86 GLU A CA 1
ATOM 686 C C . GLU A 1 86 ? -2.697 22.109 2.377 1 91.94 86 GLU A C 1
ATOM 688 O O . GLU A 1 86 ? -1.783 22.703 1.814 1 91.94 86 GLU A O 1
ATOM 693 N N . VAL A 1 87 ? -2.764 20.812 2.473 1 95.06 87 VAL A N 1
ATOM 694 C CA . VAL A 1 87 ? -1.757 19.953 1.856 1 95.06 87 VAL A CA 1
ATOM 695 C C . VAL A 1 87 ? -2.389 19.141 0.73 1 95.06 87 VAL A C 1
ATOM 697 O O . VAL A 1 87 ? -3.473 18.578 0.897 1 95.06 87 VAL A O 1
ATOM 700 N N . ARG A 1 88 ? -1.736 19.094 -0.365 1 95.5 88 ARG A N 1
ATOM 701 C CA . ARG A 1 88 ? -2.162 18.266 -1.491 1 95.5 88 ARG A CA 1
ATOM 702 C C . ARG A 1 88 ? -1.017 17.391 -1.993 1 95.5 88 ARG A C 1
ATOM 704 O O . ARG A 1 88 ? 0.081 17.891 -2.254 1 95.5 88 ARG A O 1
ATOM 711 N N . VAL A 1 89 ? -1.272 16.109 -2.064 1 96.88 89 VAL A N 1
ATOM 712 C CA . VAL A 1 89 ? -0.306 15.164 -2.6 1 96.88 89 VAL A CA 1
ATOM 713 C C . VAL A 1 89 ? -0.872 14.5 -3.854 1 96.88 89 VAL A C 1
ATOM 715 O O . VAL A 1 89 ? -1.98 13.961 -3.832 1 96.88 89 VAL A O 1
ATOM 718 N N . THR A 1 90 ? -0.198 14.625 -4.895 1 97.06 90 THR A N 1
ATOM 719 C CA . THR A 1 90 ? -0.588 13.977 -6.141 1 97.06 90 THR A CA 1
ATOM 720 C C . THR A 1 90 ? 0.562 13.141 -6.699 1 97.06 90 THR A C 1
ATOM 722 O O . THR A 1 90 ? 1.729 13.414 -6.414 1 97.06 90 THR A O 1
ATOM 725 N N . GLY A 1 91 ? 0.217 12.109 -7.438 1 97 91 GLY A N 1
ATOM 726 C CA . GLY A 1 91 ? 1.215 11.266 -8.078 1 97 91 GLY A CA 1
ATOM 727 C C . GLY A 1 91 ? 0.61 10.188 -8.953 1 97 91 GLY A C 1
ATOM 728 O O . GLY A 1 91 ? -0.597 10.18 -9.203 1 97 91 GLY A O 1
ATOM 729 N N . GLU A 1 92 ? 1.548 9.391 -9.383 1 96.5 92 GLU A N 1
ATOM 730 C CA . GLU A 1 92 ? 1.103 8.328 -10.273 1 96.5 92 GLU A CA 1
ATOM 731 C C . GLU A 1 92 ? 1.839 7.02 -9.984 1 96.5 92 GLU A C 1
ATOM 733 O O . GLU A 1 92 ? 3.07 7 -9.922 1 96.5 92 GLU A O 1
ATOM 738 N N . LEU A 1 93 ? 1.064 6 -9.734 1 95.81 93 LEU A N 1
ATOM 739 C CA . LEU A 1 93 ? 1.613 4.648 -9.766 1 95.81 93 LEU A CA 1
ATOM 740 C C . LEU A 1 93 ? 1.531 4.055 -11.164 1 95.81 93 LEU A C 1
ATOM 742 O O . LEU A 1 93 ? 0.442 3.74 -11.648 1 95.81 93 LEU A O 1
ATOM 746 N N . LYS A 1 94 ? 2.6 3.85 -11.781 1 92.88 94 LYS A N 1
ATOM 747 C CA . LYS A 1 94 ? 2.633 3.449 -13.188 1 92.88 94 LYS A CA 1
ATOM 748 C C . LYS A 1 94 ? 2.273 1.974 -13.344 1 92.88 94 LYS A C 1
ATOM 750 O O . LYS A 1 94 ? 2.727 1.133 -12.562 1 92.88 94 LYS A O 1
ATOM 755 N N . GLU A 1 95 ? 1.486 1.812 -14.344 1 88.69 95 GLU A N 1
ATOM 756 C CA . GLU A 1 95 ? 1.126 0.435 -14.664 1 88.69 95 GLU A CA 1
ATOM 757 C C . GLU A 1 95 ? 2.297 -0.306 -15.305 1 88.69 95 GLU A C 1
ATOM 759 O O . GLU A 1 95 ? 2.998 0.246 -16.156 1 88.69 95 GLU A O 1
ATOM 764 N N . LYS A 1 96 ? 2.482 -1.473 -14.875 1 88.25 96 LYS A N 1
ATOM 765 C CA . LYS A 1 96 ? 3.549 -2.287 -15.445 1 88.25 96 LYS A CA 1
ATOM 766 C C . LYS A 1 96 ? 3.119 -2.896 -16.781 1 88.25 96 LYS A C 1
ATOM 768 O O . LYS A 1 96 ? 1.974 -3.326 -16.938 1 88.25 96 LYS A O 1
ATOM 773 N N . GLU A 1 97 ? 4.062 -2.861 -17.625 1 88.31 97 GLU A N 1
ATOM 774 C CA . GLU A 1 97 ? 3.828 -3.6 -18.859 1 88.31 97 GLU A CA 1
ATOM 775 C C . GLU A 1 97 ? 3.912 -5.105 -18.625 1 88.31 97 GLU A C 1
ATOM 777 O O . GLU A 1 97 ? 4.855 -5.59 -18 1 88.31 97 GLU A O 1
ATOM 782 N N . ARG A 1 98 ? 2.852 -5.762 -19.031 1 89 98 ARG A N 1
ATOM 783 C CA . ARG A 1 98 ? 2.822 -7.207 -18.812 1 89 98 ARG A CA 1
ATOM 784 C C . ARG A 1 98 ? 2.627 -7.945 -20.141 1 89 98 ARG A C 1
ATOM 786 O O . ARG A 1 98 ? 1.93 -7.457 -21.031 1 89 98 ARG A O 1
ATOM 793 N N . THR A 1 99 ? 3.369 -9.031 -20.234 1 87.5 99 THR A N 1
ATOM 794 C CA . THR A 1 99 ? 3.277 -9.828 -21.453 1 87.5 99 THR A CA 1
ATOM 795 C C . THR A 1 99 ? 2.52 -11.125 -21.203 1 87.5 99 THR A C 1
ATOM 797 O O . THR A 1 99 ? 2.096 -11.805 -22.141 1 87.5 99 THR A O 1
ATOM 800 N N . GLY A 1 100 ? 2.396 -11.383 -19.984 1 92.19 100 GLY A N 1
ATOM 801 C CA . GLY A 1 100 ? 1.732 -12.633 -19.641 1 92.19 100 GLY A CA 1
ATOM 802 C C . GLY A 1 100 ? 0.245 -12.469 -19.391 1 92.19 100 GLY A C 1
ATOM 803 O O . GLY A 1 100 ? -0.31 -11.391 -19.625 1 92.19 100 GLY A O 1
ATOM 804 N N . LEU A 1 101 ? -0.376 -13.578 -19.094 1 93.69 101 LEU A N 1
ATOM 805 C CA . LEU A 1 101 ? -1.794 -13.586 -18.75 1 93.69 101 LEU A CA 1
ATOM 806 C C . LEU A 1 101 ? -2.018 -13.055 -17.328 1 93.69 101 LEU A C 1
ATOM 808 O O . LEU A 1 101 ? -1.431 -13.555 -16.375 1 93.69 101 LEU A O 1
ATOM 812 N N . LEU A 1 102 ? -2.826 -12.039 -17.234 1 92.94 102 LEU A N 1
ATOM 813 C CA . LEU A 1 102 ? -3.172 -11.477 -15.93 1 92.94 102 LEU A CA 1
ATOM 814 C C . LEU A 1 102 ? -4.301 -12.273 -15.281 1 92.94 102 LEU A C 1
ATOM 816 O O . LEU A 1 102 ? -5.449 -12.195 -15.711 1 92.94 102 LEU A O 1
ATOM 820 N N . ARG A 1 103 ? -4.012 -12.977 -14.273 1 92.81 103 ARG A N 1
ATOM 821 C CA . ARG A 1 103 ? -4.973 -13.852 -13.602 1 92.81 103 ARG A CA 1
ATOM 822 C C . ARG A 1 103 ? -5.742 -13.094 -12.523 1 92.81 103 ARG A C 1
ATOM 824 O O . ARG A 1 103 ? -6.859 -13.469 -12.172 1 92.81 103 ARG A O 1
ATOM 831 N N . ARG A 1 104 ? -5.152 -12.102 -11.953 1 92.94 104 ARG A N 1
ATOM 832 C CA . ARG A 1 104 ? -5.719 -11.234 -10.93 1 92.94 104 ARG A CA 1
ATOM 833 C C . ARG A 1 104 ? -5.086 -9.844 -10.984 1 92.94 104 ARG A C 1
ATOM 835 O O . ARG A 1 104 ? -3.881 -9.711 -11.203 1 92.94 104 ARG A O 1
ATOM 842 N N . GLN A 1 105 ? -5.91 -8.844 -10.812 1 94.19 105 GLN A N 1
ATOM 843 C CA . GLN A 1 105 ? -5.422 -7.469 -10.781 1 94.19 105 GLN A CA 1
ATOM 844 C C . GLN A 1 105 ? -6.223 -6.617 -9.805 1 94.19 105 GLN A C 1
ATOM 846 O O . GLN A 1 105 ? -7.277 -6.086 -10.156 1 94.19 105 GLN A O 1
ATOM 851 N N . THR A 1 106 ? -5.688 -6.5 -8.586 1 95.81 106 THR A N 1
ATOM 852 C CA . THR A 1 106 ? -6.43 -5.73 -7.59 1 95.81 106 THR A CA 1
ATOM 853 C C . THR A 1 106 ? -5.582 -4.582 -7.051 1 95.81 106 THR A C 1
ATOM 855 O O . THR A 1 106 ? -6.074 -3.736 -6.301 1 95.81 106 THR A O 1
ATOM 858 N N . ARG A 1 107 ? -4.312 -4.508 -7.414 1 96.56 107 ARG A N 1
ATOM 859 C CA . ARG A 1 107 ? -3.49 -3.371 -7.008 1 96.56 107 ARG A CA 1
ATOM 860 C C . ARG A 1 107 ? -3.943 -2.09 -7.703 1 96.56 107 ARG A C 1
ATOM 862 O O . ARG A 1 107 ? -4.305 -2.109 -8.883 1 96.56 107 ARG A O 1
ATOM 869 N N . ARG A 1 108 ? -3.83 -1.06 -6.922 1 93.25 108 ARG A N 1
ATOM 870 C CA . ARG A 1 108 ? -4.219 0.225 -7.496 1 93.25 108 ARG A CA 1
ATOM 871 C C . ARG A 1 108 ? -3.076 0.831 -8.305 1 93.25 108 ARG A C 1
ATOM 873 O O . ARG A 1 108 ? -1.92 0.797 -7.879 1 93.25 108 ARG A O 1
ATOM 880 N N . VAL A 1 109 ? -3.43 1.268 -9.461 1 93.69 109 VAL A N 1
ATOM 881 C CA . VAL A 1 109 ? -2.467 1.966 -10.305 1 93.69 109 VAL A CA 1
ATOM 882 C C . VAL A 1 109 ? -3.084 3.26 -10.828 1 93.69 109 VAL A C 1
ATOM 884 O O . VAL A 1 109 ? -4.266 3.527 -10.602 1 93.69 109 VAL A O 1
ATOM 887 N N . GLY A 1 110 ? -2.182 4.086 -11.508 1 95.5 110 GLY A N 1
ATOM 888 C CA . GLY A 1 110 ? -2.646 5.344 -12.07 1 95.5 110 GLY A CA 1
ATOM 889 C C . GLY A 1 110 ? -2.439 6.523 -11.133 1 95.5 110 GLY A C 1
ATOM 890 O O . GLY A 1 110 ? -1.626 6.453 -10.211 1 95.5 110 GLY A O 1
ATOM 891 N N . GLN A 1 111 ? -3.16 7.562 -11.5 1 95.81 111 GLN A N 1
ATOM 892 C CA . GLN A 1 111 ? -3.02 8.797 -10.742 1 95.81 111 GLN A CA 1
ATOM 893 C C . GLN A 1 111 ? -3.748 8.703 -9.406 1 95.81 111 GLN A C 1
ATOM 895 O O . GLN A 1 111 ? -4.836 8.133 -9.32 1 95.81 111 GLN A O 1
ATOM 900 N N . PHE A 1 112 ? -3.17 9.219 -8.438 1 95.69 112 PHE A N 1
ATOM 901 C CA . PHE A 1 112 ? -3.834 9.359 -7.145 1 95.69 112 PHE A CA 1
ATOM 902 C C . PHE A 1 112 ? -3.758 10.797 -6.648 1 95.69 112 PHE A C 1
ATOM 904 O O . PHE A 1 112 ? -2.928 11.578 -7.117 1 95.69 112 PHE A O 1
ATOM 911 N N . GLU A 1 113 ? -4.59 11.047 -5.715 1 95.25 113 GLU A N 1
ATOM 912 C CA . GLU A 1 113 ? -4.617 12.367 -5.086 1 95.25 113 GLU A CA 1
ATOM 913 C C . GLU A 1 113 ? -5.051 12.273 -3.625 1 95.25 113 GLU A C 1
ATOM 915 O O . GLU A 1 113 ? -5.969 11.516 -3.295 1 95.25 113 GLU A O 1
ATOM 920 N N . PHE A 1 114 ? -4.363 13 -2.824 1 94.94 114 PHE A N 1
ATOM 921 C CA . PHE A 1 114 ? -4.723 13.156 -1.42 1 94.94 114 PHE A CA 1
ATOM 922 C C . PHE A 1 114 ? -4.699 14.625 -1.013 1 94.94 114 PHE A C 1
ATOM 924 O O . PHE A 1 114 ? -3.736 15.336 -1.299 1 94.94 114 PHE A O 1
ATOM 931 N N . GLY A 1 115 ? -5.742 15 -0.349 1 94.69 115 GLY A N 1
ATOM 932 C CA . GLY A 1 115 ? -5.836 16.359 0.146 1 94.69 115 GLY A CA 1
ATOM 933 C C . GLY A 1 115 ? -6.418 16.453 1.543 1 94.69 115 GLY A C 1
ATOM 934 O O . GLY A 1 115 ? -7.332 15.703 1.891 1 94.69 115 GLY A O 1
ATOM 935 N N . ILE A 1 116 ? -5.883 17.484 2.242 1 93.62 116 ILE A N 1
ATOM 936 C CA . ILE A 1 116 ? -6.406 17.688 3.59 1 93.62 116 ILE A CA 1
ATOM 937 C C . ILE A 1 116 ? -6.168 19.125 4.027 1 93.62 116 ILE A C 1
ATOM 939 O O . ILE A 1 116 ? -5.16 19.734 3.662 1 93.62 116 ILE A O 1
ATOM 943 N N . THR A 1 117 ? -7.086 19.625 4.758 1 93.94 117 THR A N 1
ATOM 944 C CA . THR A 1 117 ? -6.898 20.906 5.449 1 93.94 117 THR A CA 1
ATOM 945 C C . THR A 1 117 ? -6.527 20.672 6.914 1 93.94 117 THR A C 1
ATOM 947 O O . THR A 1 117 ? -7.277 20.031 7.652 1 93.94 117 THR A O 1
ATOM 950 N N . LEU A 1 118 ? -5.441 21.203 7.32 1 93.94 118 LEU A N 1
ATOM 951 C CA . LEU A 1 118 ? -4.957 21 8.68 1 93.94 118 LEU A CA 1
ATOM 952 C C . LEU A 1 118 ? -5.445 22.109 9.609 1 93.94 118 LEU A C 1
ATOM 954 O O . LEU A 1 118 ? -5.633 23.234 9.172 1 93.94 118 LEU A O 1
ATOM 958 N N . PRO A 1 119 ? -5.66 21.797 10.914 1 90.25 119 PRO A N 1
ATOM 959 C CA . PRO A 1 119 ? -6.297 22.75 11.836 1 90.25 119 PRO A CA 1
ATOM 960 C C . PRO A 1 119 ? -5.414 23.953 12.156 1 90.25 119 PRO A C 1
ATOM 962 O O . PRO A 1 119 ? -5.91 24.969 12.633 1 90.25 119 PRO A O 1
ATOM 965 N N . GLY A 1 120 ? -4.125 23.953 11.953 1 86.94 120 GLY A N 1
ATOM 966 C CA . GLY A 1 120 ? -3.244 25.062 12.297 1 86.94 120 GLY A CA 1
ATOM 967 C C . GLY A 1 120 ? -2.326 25.469 11.164 1 86.94 120 GLY A C 1
ATOM 968 O O . GLY A 1 120 ? -2.229 24.766 10.156 1 86.94 120 GLY A O 1
ATOM 969 N N . ASP A 1 121 ? -1.714 26.594 11.453 1 89.12 121 ASP A N 1
ATOM 970 C CA . ASP A 1 121 ? -0.796 27.109 10.438 1 89.12 121 ASP A CA 1
ATOM 971 C C . ASP A 1 121 ? 0.498 26.297 10.406 1 89.12 121 ASP A C 1
ATOM 973 O O . ASP A 1 121 ? 0.946 25.797 11.438 1 89.12 121 ASP A O 1
ATOM 977 N N . ILE A 1 122 ? 1.028 26.328 9.188 1 94.81 122 ILE A N 1
ATOM 978 C CA . ILE A 1 122 ? 2.238 25.547 8.969 1 94.81 122 ILE A CA 1
ATOM 979 C C . ILE A 1 122 ? 3.424 26.484 8.734 1 94.81 122 ILE A C 1
ATOM 981 O O . ILE A 1 122 ? 3.297 27.5 8.055 1 94.81 122 ILE A O 1
ATOM 985 N N . ASN A 1 123 ? 4.52 26.203 9.391 1 92.94 123 ASN A N 1
ATOM 986 C CA . ASN A 1 123 ? 5.777 26.875 9.078 1 92.94 123 ASN A CA 1
ATOM 987 C C . ASN A 1 123 ? 6.41 26.312 7.809 1 92.94 123 ASN A C 1
ATOM 989 O O . ASN A 1 123 ? 6.902 25.188 7.797 1 92.94 123 ASN A O 1
ATOM 993 N N . PRO A 1 124 ? 6.426 27.016 6.727 1 90.69 124 PRO A N 1
ATOM 994 C CA . PRO A 1 124 ? 6.902 26.484 5.445 1 90.69 124 PRO A CA 1
ATOM 995 C C . PRO A 1 124 ? 8.367 26.062 5.488 1 90.69 124 PRO A C 1
ATOM 997 O O . PRO A 1 124 ? 8.82 25.297 4.633 1 90.69 124 PRO A O 1
ATOM 1000 N N . ASP A 1 125 ? 9.141 26.531 6.441 1 92.56 125 ASP A N 1
ATOM 1001 C CA . ASP A 1 125 ? 10.562 26.203 6.531 1 92.56 125 ASP A CA 1
ATOM 1002 C C . ASP A 1 125 ? 10.781 24.891 7.266 1 92.56 125 ASP A C 1
ATOM 1004 O O . ASP A 1 125 ? 11.906 24.375 7.312 1 92.56 125 ASP A O 1
ATOM 1008 N N . ARG A 1 126 ? 9.719 24.406 7.77 1 95 126 ARG A N 1
ATOM 1009 C CA . ARG A 1 126 ? 9.828 23.172 8.539 1 95 126 ARG A CA 1
ATOM 1010 C C . ARG A 1 126 ? 8.961 22.078 7.934 1 95 126 ARG A C 1
ATOM 1012 O O . ARG A 1 126 ? 8.102 21.516 8.609 1 95 126 ARG A O 1
ATOM 1019 N N . VAL A 1 127 ? 9.164 21.812 6.688 1 95.75 127 VAL A N 1
ATOM 1020 C CA . VAL A 1 127 ? 8.438 20.781 5.961 1 95.75 127 VAL A CA 1
ATOM 1021 C C . VAL A 1 127 ? 9.43 19.766 5.379 1 95.75 127 VAL A C 1
ATOM 1023 O O . VAL A 1 127 ? 10.414 20.156 4.742 1 95.75 127 VAL A O 1
ATOM 1026 N N . ASP A 1 128 ? 9.227 18.547 5.68 1 97.38 128 ASP A N 1
ATOM 1027 C CA . ASP A 1 128 ? 10.062 17.484 5.148 1 97.38 128 ASP A CA 1
ATOM 1028 C C . ASP A 1 128 ? 9.211 16.297 4.691 1 97.38 128 ASP A C 1
ATOM 1030 O O . ASP A 1 128 ? 8.125 16.062 5.223 1 97.38 128 ASP A O 1
ATOM 1034 N N . ALA A 1 129 ? 9.703 15.656 3.633 1 98.19 129 ALA A N 1
ATOM 1035 C CA . ALA A 1 129 ? 9.008 14.477 3.121 1 98.19 129 ALA A CA 1
ATOM 1036 C C . ALA A 1 129 ? 9.977 13.344 2.826 1 98.19 129 ALA A C 1
ATOM 1038 O O . ALA A 1 129 ? 11.078 13.578 2.316 1 98.19 129 ALA A O 1
ATOM 1039 N N . THR A 1 130 ? 9.617 12.164 3.168 1 98.5 130 THR A N 1
ATOM 1040 C CA . THR A 1 130 ? 10.398 10.969 2.857 1 98.5 130 THR A CA 1
ATOM 1041 C C . THR A 1 130 ? 9.516 9.891 2.242 1 98.5 130 THR A C 1
ATOM 1043 O O . THR A 1 130 ? 8.32 9.828 2.518 1 98.5 130 THR A O 1
ATOM 1046 N N . LEU A 1 131 ? 10.055 9.109 1.355 1 98.5 131 LEU A N 1
ATOM 1047 C CA . LEU A 1 131 ? 9.406 7.938 0.766 1 98.5 131 LEU A CA 1
ATOM 1048 C C . LEU A 1 131 ? 10.219 6.676 1.035 1 98.5 131 LEU A C 1
ATOM 1050 O O . LEU A 1 131 ? 11.312 6.512 0.499 1 98.5 131 LEU A O 1
ATOM 1054 N N . ARG A 1 132 ? 9.688 5.828 1.907 1 97.75 132 ARG A N 1
ATOM 1055 C CA . ARG A 1 132 ? 10.367 4.598 2.285 1 97.75 132 ARG A CA 1
ATOM 1056 C C . ARG A 1 132 ? 9.398 3.426 2.348 1 97.75 132 ARG A C 1
ATOM 1058 O O . ARG A 1 132 ? 8.297 3.553 2.895 1 97.75 132 ARG A O 1
ATOM 1065 N N . ASP A 1 133 ? 9.734 2.342 1.66 1 97.69 133 ASP A N 1
ATOM 1066 C CA . ASP A 1 133 ? 8.961 1.105 1.736 1 97.69 133 ASP A CA 1
ATOM 1067 C C . ASP A 1 133 ? 7.52 1.331 1.298 1 97.69 133 ASP A C 1
ATOM 1069 O O . ASP A 1 133 ? 6.59 0.769 1.884 1 97.69 133 ASP A O 1
ATOM 1073 N N . GLY A 1 134 ? 7.371 2.221 0.394 1 98.25 134 GLY A N 1
ATOM 1074 C CA . GLY A 1 134 ? 6.055 2.453 -0.183 1 98.25 134 GLY A CA 1
ATOM 1075 C C . GLY A 1 134 ? 5.172 3.332 0.681 1 98.25 134 GLY A C 1
ATOM 1076 O O . GLY A 1 134 ? 3.951 3.363 0.5 1 98.25 134 GLY A O 1
ATOM 1077 N N . VAL A 1 135 ? 5.789 3.924 1.673 1 98.56 135 VAL A N 1
ATOM 1078 C CA . VAL A 1 135 ? 5.07 4.863 2.527 1 98.56 135 VAL A CA 1
ATOM 1079 C C . VAL A 1 135 ? 5.664 6.262 2.367 1 98.56 135 VAL A C 1
ATOM 1081 O O . VAL A 1 135 ? 6.859 6.465 2.586 1 98.56 135 VAL A O 1
ATOM 1084 N N . LEU A 1 136 ? 4.812 7.203 1.962 1 98.75 136 LEU A N 1
ATOM 1085 C CA . LEU A 1 136 ? 5.207 8.609 1.931 1 98.75 136 LEU A CA 1
ATOM 1086 C C . LEU A 1 136 ? 4.918 9.281 3.268 1 98.75 136 LEU A C 1
ATOM 1088 O O . LEU A 1 136 ? 3.775 9.273 3.736 1 98.75 136 LEU A O 1
ATOM 1092 N N . THR A 1 137 ? 5.91 9.812 3.844 1 98.56 137 THR A N 1
ATOM 1093 C CA . THR A 1 137 ? 5.746 10.539 5.098 1 98.56 137 THR A CA 1
ATOM 1094 C C . THR A 1 137 ? 6.023 12.031 4.898 1 98.56 137 THR A C 1
ATOM 1096 O O . THR A 1 137 ? 7.082 12.406 4.395 1 98.56 137 THR A O 1
ATOM 1099 N N . VAL A 1 138 ? 5.113 12.844 5.246 1 98.5 138 VAL A N 1
ATOM 1100 C CA . VAL A 1 138 ? 5.273 14.297 5.188 1 98.5 138 VAL A CA 1
ATOM 1101 C C . VAL A 1 138 ? 5.148 14.883 6.59 1 98.5 138 VAL A C 1
ATOM 1103 O O . VAL A 1 138 ? 4.117 14.719 7.246 1 98.5 138 VAL A O 1
ATOM 1106 N N . ARG A 1 139 ? 6.133 15.57 7.012 1 98.12 139 ARG A N 1
ATOM 1107 C CA . ARG A 1 139 ? 6.129 16.25 8.297 1 98.12 139 ARG A CA 1
ATOM 1108 C C . ARG A 1 139 ? 6 17.766 8.117 1 98.12 139 ARG A C 1
ATOM 1110 O O . ARG A 1 139 ? 6.801 18.375 7.41 1 98.12 139 ARG A O 1
ATOM 1117 N N . LEU A 1 140 ? 5.043 18.297 8.789 1 97.69 140 LEU A N 1
ATOM 1118 C CA . LEU A 1 140 ? 4.754 19.719 8.664 1 97.69 140 LEU A CA 1
ATOM 1119 C C . LEU A 1 140 ? 4.832 20.406 10.023 1 97.69 140 LEU A C 1
ATOM 1121 O O . LEU A 1 140 ? 3.953 20.219 10.875 1 97.69 140 LEU A O 1
ATOM 1125 N N . GLY A 1 141 ? 5.852 21.203 10.156 1 96.94 141 GLY A N 1
ATOM 1126 C CA . GLY A 1 141 ? 5.988 21.953 11.398 1 96.94 141 GLY A CA 1
ATOM 1127 C C . GLY A 1 141 ? 4.93 23.016 11.578 1 96.94 141 GLY A C 1
ATOM 1128 O O . GLY A 1 141 ? 4.547 23.688 10.617 1 96.94 141 GLY A O 1
ATOM 1129 N N . LYS A 1 142 ? 4.414 23.125 12.812 1 94.38 142 LYS A N 1
ATOM 1130 C CA . LYS A 1 142 ? 3.418 24.156 13.109 1 94.38 142 LYS A CA 1
ATOM 1131 C C . LYS A 1 142 ? 4.059 25.531 13.188 1 94.38 142 LYS A C 1
ATOM 1133 O O . LYS A 1 142 ? 5.203 25.672 13.625 1 94.38 142 LYS A O 1
ATOM 1138 N N . ALA A 1 143 ? 3.256 26.516 12.812 1 90 143 ALA A N 1
ATOM 1139 C CA . ALA A 1 143 ? 3.717 27.891 12.922 1 90 143 ALA A CA 1
ATOM 1140 C C . ALA A 1 143 ? 3.643 28.391 14.367 1 90 143 ALA A C 1
ATOM 1142 O O . ALA A 1 143 ? 2.727 28.016 15.109 1 90 143 ALA A O 1
ATOM 1143 N N . THR A 1 144 ? 4.77 28.5 15.156 1 72.69 144 THR A N 1
ATOM 1144 C CA . THR A 1 144 ? 4.777 29.031 16.516 1 72.69 144 THR A CA 1
ATOM 1145 C C . THR A 1 144 ? 3.852 30.25 16.625 1 72.69 144 THR A C 1
ATOM 1147 O O . THR A 1 144 ? 3.824 31.094 15.727 1 72.69 144 THR A O 1
ATOM 1150 N N . ALA A 1 145 ? 2.771 30 17.359 1 57.66 145 ALA A N 1
ATOM 1151 C CA . ALA A 1 145 ? 1.95 31.172 17.641 1 57.66 145 ALA A CA 1
ATOM 1152 C C . ALA A 1 145 ? 2.82 32.375 17.922 1 57.66 145 ALA A C 1
ATOM 1154 O O . ALA A 1 145 ? 3.883 32.281 18.547 1 57.66 145 ALA A O 1
ATOM 1155 N N . SER A 1 146 ? 2.805 33.25 17.062 1 49.47 146 SER A N 1
ATOM 1156 C CA . SER A 1 146 ? 3.398 34.531 17.438 1 49.47 146 SER A CA 1
ATOM 1157 C C . SER A 1 146 ? 3.141 34.844 18.906 1 49.47 146 SER A C 1
ATOM 1159 O O . SER A 1 146 ? 2 34.781 19.375 1 49.47 146 SER A O 1
ATOM 1161 N N . GLN A 1 147 ? 4.016 34.312 19.781 1 49.44 147 GLN A N 1
ATOM 1162 C CA . GLN A 1 147 ? 3.852 34.781 21.141 1 49.44 147 GLN A CA 1
ATOM 1163 C C . GLN A 1 147 ? 3.162 36.156 21.156 1 49.44 147 GLN A C 1
ATOM 1165 O O . GLN A 1 147 ? 3.457 37.031 20.328 1 49.44 147 GLN A O 1
ATOM 1170 N N . PRO A 1 148 ? 2.027 36.219 21.781 1 50.66 148 PRO A N 1
ATOM 1171 C CA . PRO A 1 148 ? 1.446 37.562 21.922 1 50.66 148 PRO A CA 1
ATOM 1172 C C . PRO A 1 148 ? 2.498 38.625 22.188 1 50.66 148 PRO A C 1
ATOM 1174 O O . PRO A 1 148 ? 3.377 38.438 23.031 1 50.66 148 PRO A O 1
ATOM 1177 N N . ARG A 1 149 ? 2.943 39.188 21.172 1 51.78 149 ARG A N 1
ATOM 1178 C CA . ARG A 1 149 ? 3.834 40.344 21.406 1 51.78 149 ARG A CA 1
ATOM 1179 C C . ARG A 1 149 ? 3.238 41.281 22.422 1 51.78 149 ARG A C 1
ATOM 1181 O O . ARG A 1 149 ? 2.109 41.75 22.266 1 51.78 149 ARG A O 1
ATOM 1188 N N . GLN A 1 150 ? 3.484 41.031 23.609 1 53.41 150 GLN A N 1
ATOM 1189 C CA . GLN A 1 150 ? 3.09 42.031 24.594 1 53.41 150 GLN A CA 1
ATOM 1190 C C . GLN A 1 150 ? 3.527 43.406 24.156 1 53.41 150 GLN A C 1
ATOM 1192 O O . GLN A 1 150 ? 4.719 43.688 23.984 1 53.41 150 GLN A O 1
ATOM 1197 N N . VAL A 1 151 ? 2.74 44 23.406 1 54.12 151 VAL A N 1
ATOM 1198 C CA . VAL A 1 151 ? 3.002 45.406 23.141 1 54.12 151 VAL A CA 1
ATOM 1199 C C . VAL A 1 151 ? 2.969 46.188 24.453 1 54.12 151 VAL A C 1
ATOM 1201 O O . VAL A 1 151 ? 1.942 46.25 25.141 1 54.12 151 VAL A O 1
ATOM 1204 N N . GLU A 1 152 ? 4.043 46.219 25.078 1 53.59 152 GLU A N 1
ATOM 1205 C CA . GLU A 1 152 ? 4.098 47.125 26.234 1 53.59 152 GLU A CA 1
ATOM 1206 C C . GLU A 1 152 ? 3.629 48.531 25.859 1 53.59 152 GLU A C 1
ATOM 1208 O O . GLU A 1 152 ? 4.172 49.156 24.938 1 53.59 152 GLU A O 1
ATOM 1213 N N . VAL A 1 153 ? 2.432 48.75 26.078 1 56.97 153 VAL A N 1
ATOM 1214 C CA . VAL A 1 153 ? 1.994 50.125 25.938 1 56.97 153 VAL A CA 1
ATOM 1215 C C . VAL A 1 153 ? 2.758 51 26.906 1 56.97 153 VAL A C 1
ATOM 1217 O O . VAL A 1 153 ? 2.807 50.719 28.109 1 56.97 153 VAL A O 1
ATOM 1220 N N . LYS A 1 154 ? 3.867 51.562 26.516 1 55.5 154 LYS A N 1
ATOM 1221 C CA . LY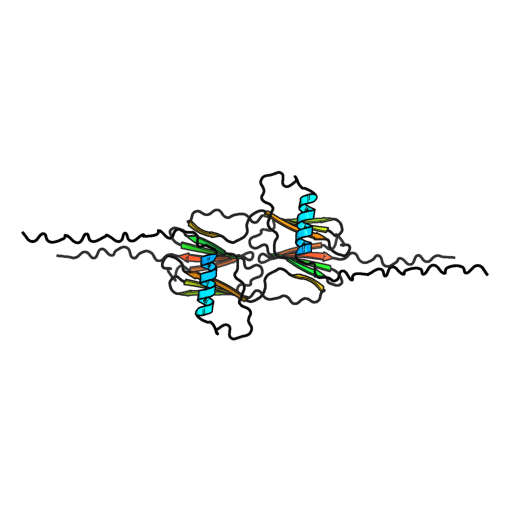S A 1 154 ? 4.523 52.594 27.328 1 55.5 154 LYS A CA 1
ATOM 1222 C C . LYS A 1 154 ? 3.592 53.75 27.594 1 55.5 154 LYS A C 1
ATOM 1224 O O . LYS A 1 154 ? 2.83 54.156 26.719 1 55.5 154 LYS A O 1
ATOM 1229 N N . ASP A 1 155 ? 3.34 54.031 28.906 1 54.5 155 ASP A N 1
ATOM 1230 C CA . ASP A 1 155 ? 2.752 55.344 29.266 1 54.5 155 ASP A CA 1
ATOM 1231 C C . ASP A 1 155 ? 3.611 56.469 28.75 1 54.5 155 ASP A C 1
ATOM 1233 O O . ASP A 1 155 ? 4.836 56.375 28.672 1 54.5 155 ASP A O 1
ATOM 1237 N N . MET B 1 1 ? -39.312 -58.344 -35.562 1 33.75 1 MET B N 1
ATOM 1238 C CA . MET B 1 1 ? -38.469 -57.219 -36 1 33.75 1 MET B CA 1
ATOM 1239 C C . MET B 1 1 ? -38.156 -56.312 -34.812 1 33.75 1 MET B C 1
ATOM 1241 O O . MET B 1 1 ? -39.031 -55.562 -34.344 1 33.75 1 MET B O 1
ATOM 1245 N N . THR B 1 2 ? -37.281 -56.75 -33.875 1 39.09 2 THR B N 1
ATOM 1246 C CA . THR B 1 2 ? -36.906 -56.25 -32.531 1 39.09 2 THR B CA 1
ATOM 1247 C C . THR B 1 2 ? -36.062 -54.969 -32.656 1 39.09 2 THR B C 1
ATOM 1249 O O . THR B 1 2 ? -34.969 -55 -33.219 1 39.09 2 THR B O 1
ATOM 1252 N N . THR B 1 3 ? -36.781 -53.844 -32.781 1 44.19 3 THR B N 1
ATOM 1253 C CA . THR B 1 3 ? -36.188 -52.531 -32.969 1 44.19 3 THR B CA 1
ATOM 1254 C C . THR B 1 3 ? -35.281 -52.188 -31.766 1 44.19 3 THR B C 1
ATOM 1256 O O . THR B 1 3 ? -35.719 -52.188 -30.625 1 44.19 3 THR B O 1
ATOM 1259 N N . VAL B 1 4 ? -33.969 -52.562 -31.875 1 46 4 VAL B N 1
ATOM 1260 C CA . VAL B 1 4 ? -32.938 -52.281 -30.891 1 46 4 VAL B CA 1
ATOM 1261 C C . VAL B 1 4 ? -32.844 -50.781 -30.641 1 46 4 VAL B C 1
ATOM 1263 O O . VAL B 1 4 ? -32.688 -50 -31.578 1 46 4 VAL B O 1
ATOM 1266 N N . PRO B 1 5 ? -33.469 -50.188 -29.516 1 48.94 5 PRO B N 1
ATOM 1267 C CA . PRO B 1 5 ? -33.375 -48.75 -29.266 1 48.94 5 PRO B CA 1
ATOM 1268 C C . PRO B 1 5 ? -31.906 -48.312 -29.203 1 48.94 5 PRO B C 1
ATOM 1270 O O . PRO B 1 5 ? -31.047 -49 -28.672 1 48.94 5 PRO B O 1
ATOM 1273 N N . THR B 1 6 ? -31.344 -47.688 -30.281 1 44.88 6 THR B N 1
ATOM 1274 C CA . THR B 1 6 ? -30.031 -47.094 -30.344 1 44.88 6 THR B CA 1
ATOM 1275 C C . THR B 1 6 ? -29.844 -46.062 -29.219 1 44.88 6 THR B C 1
ATOM 1277 O O . THR B 1 6 ? -30.641 -45.125 -29.094 1 44.88 6 THR B O 1
ATOM 1280 N N . ARG B 1 7 ? -29.391 -46.5 -28.031 1 40.56 7 ARG B N 1
ATOM 1281 C CA . ARG B 1 7 ? -29.016 -45.625 -26.922 1 40.56 7 ARG B CA 1
ATOM 1282 C C . ARG B 1 7 ? -28.094 -44.531 -27.375 1 40.56 7 ARG B C 1
ATOM 1284 O O . ARG B 1 7 ? -27 -44.781 -27.891 1 40.56 7 ARG B O 1
ATOM 1291 N N . ARG B 1 8 ? -28.625 -43.344 -27.75 1 45.28 8 ARG B N 1
ATOM 1292 C CA . ARG B 1 8 ? -27.891 -42.094 -28.016 1 45.28 8 ARG B CA 1
ATOM 1293 C C . ARG B 1 8 ? -26.938 -41.781 -26.875 1 45.28 8 ARG B C 1
ATOM 1295 O O . ARG B 1 8 ? -27.344 -41.625 -25.734 1 45.28 8 ARG B O 1
ATOM 1302 N N . PHE B 1 9 ? -25.656 -42.219 -26.984 1 41.53 9 PHE B N 1
ATOM 1303 C CA . PHE B 1 9 ? -24.562 -41.812 -26.125 1 41.53 9 PHE B CA 1
ATOM 1304 C C . PHE B 1 9 ? -24.484 -40.281 -26.016 1 41.53 9 PHE B C 1
ATOM 1306 O O . PHE B 1 9 ? -24.234 -39.594 -27.016 1 41.53 9 PHE B O 1
ATOM 1313 N N . ARG B 1 10 ? -25.234 -39.656 -25.109 1 40.72 10 ARG B N 1
ATOM 1314 C CA . ARG B 1 10 ? -25.062 -38.25 -24.75 1 40.72 10 ARG B CA 1
ATOM 1315 C C . ARG B 1 10 ? -23.594 -37.906 -24.5 1 40.72 10 ARG B C 1
ATOM 1317 O O . ARG B 1 10 ? -22.969 -38.5 -23.609 1 40.72 10 ARG B O 1
ATOM 1324 N N . GLN B 1 11 ? -22.844 -37.438 -25.516 1 37.84 11 GLN B N 1
ATOM 1325 C CA . GLN B 1 11 ? -21.531 -36.812 -25.359 1 37.84 11 GLN B CA 1
ATOM 1326 C C . GLN B 1 11 ? -21.562 -35.75 -24.281 1 37.84 11 GLN B C 1
ATOM 1328 O O . GLN B 1 11 ? -22.25 -34.75 -24.406 1 37.84 11 GLN B O 1
ATOM 1333 N N . LEU B 1 12 ? -21.547 -36.156 -23.078 1 38.75 12 LEU B N 1
ATOM 1334 C CA . LEU B 1 12 ? -21.25 -35.156 -22.062 1 38.75 12 LEU B CA 1
ATOM 1335 C C . LEU B 1 12 ? -20.062 -34.281 -22.484 1 38.75 12 LEU B C 1
ATOM 1337 O O . LEU B 1 12 ? -18.938 -34.781 -22.609 1 38.75 12 LEU B O 1
ATOM 1341 N N . ALA B 1 13 ? -20.219 -33.281 -23.344 1 36.75 13 ALA B N 1
ATOM 1342 C CA . ALA B 1 13 ? -19.234 -32.25 -23.641 1 36.75 13 ALA B CA 1
ATOM 1343 C C . ALA B 1 13 ? -18.484 -31.828 -22.375 1 36.75 13 ALA B C 1
ATOM 1345 O O . ALA B 1 13 ? -19.109 -31.516 -21.344 1 36.75 13 ALA B O 1
ATOM 1346 N N . THR B 1 14 ? -17.375 -32.438 -22.141 1 38.19 14 THR B N 1
ATOM 1347 C CA . THR B 1 14 ? -16.406 -31.875 -21.203 1 38.19 14 THR B CA 1
ATOM 1348 C C . THR B 1 14 ? -16.312 -30.359 -21.359 1 38.19 14 THR B C 1
ATOM 1350 O O . THR B 1 14 ? -15.875 -29.859 -22.406 1 38.19 14 THR B O 1
ATOM 1353 N N . VAL B 1 15 ? -17.297 -29.641 -21.016 1 36.22 15 VAL B N 1
ATOM 1354 C CA . VAL B 1 15 ? -17.109 -28.219 -20.844 1 36.22 15 VAL B CA 1
ATOM 1355 C C . VAL B 1 15 ? -15.695 -27.938 -20.312 1 36.22 15 VAL B C 1
ATOM 1357 O O . VAL B 1 15 ? -15.398 -28.219 -19.156 1 36.22 15 VAL B O 1
ATOM 1360 N N . HIS B 1 16 ? -14.633 -28.234 -21.062 1 37 16 HIS B N 1
ATOM 1361 C CA . HIS B 1 16 ? -13.367 -27.578 -20.766 1 37 16 HIS B CA 1
ATOM 1362 C C . HIS B 1 16 ? -13.578 -26.109 -20.406 1 37 16 HIS B C 1
ATOM 1364 O O . HIS B 1 16 ? -13.766 -25.281 -21.281 1 37 16 HIS B O 1
ATOM 1370 N N . SER B 1 17 ? -14.422 -25.828 -19.5 1 38.19 17 SER B N 1
ATOM 1371 C CA . SER B 1 17 ? -14.398 -24.453 -19.016 1 38.19 17 SER B CA 1
ATOM 1372 C C . SER B 1 17 ? -12.977 -23.891 -18.969 1 38.19 17 SER B C 1
ATOM 1374 O O . SER B 1 17 ? -12.125 -24.422 -18.25 1 38.19 17 SER B O 1
ATOM 1376 N N . ARG B 1 18 ? -12.391 -23.547 -20.016 1 41 18 ARG B N 1
ATOM 1377 C CA . ARG B 1 18 ? -11.18 -22.75 -20.141 1 41 18 ARG B CA 1
ATOM 1378 C C . ARG B 1 18 ? -11.016 -21.812 -18.953 1 41 18 ARG B C 1
ATOM 1380 O O . ARG B 1 18 ? -11.797 -20.875 -18.766 1 41 18 ARG B O 1
ATOM 1387 N N . ARG B 1 19 ? -10.539 -22.234 -17.797 1 45.19 19 ARG B N 1
ATOM 1388 C CA . ARG B 1 19 ? -10.109 -21.672 -16.516 1 45.19 19 ARG B CA 1
ATOM 1389 C C . ARG B 1 19 ? -9.414 -20.328 -16.719 1 45.19 19 ARG B C 1
ATOM 1391 O O . ARG B 1 19 ? -8.477 -20 -15.992 1 45.19 19 ARG B O 1
ATOM 1398 N N . ASN B 1 20 ? -9.352 -19.938 -17.938 1 49.31 20 ASN B N 1
ATOM 1399 C CA . ASN B 1 20 ? -8.719 -18.656 -18.156 1 49.31 20 ASN B CA 1
ATOM 1400 C C . ASN B 1 20 ? -9.5 -17.516 -17.516 1 49.31 20 ASN B C 1
ATOM 1402 O O . ASN B 1 20 ? -9.523 -16.391 -18.031 1 49.31 20 ASN B O 1
ATOM 1406 N N . GLU B 1 21 ? -10.492 -17.844 -16.719 1 52.78 21 GLU B N 1
ATOM 1407 C CA . GLU B 1 21 ? -11.219 -16.688 -16.156 1 52.78 21 GLU B CA 1
ATOM 1408 C C . GLU B 1 21 ? -10.398 -15.992 -15.078 1 52.78 21 GLU B C 1
ATOM 1410 O O . GLU B 1 21 ? -9.734 -16.656 -14.273 1 52.78 21 GLU B O 1
ATOM 1415 N N . PRO B 1 22 ? -10.273 -14.711 -15.266 1 56.91 22 PRO B N 1
ATOM 1416 C CA . PRO B 1 22 ? -9.602 -13.992 -14.188 1 56.91 22 PRO B CA 1
ATOM 1417 C C . PRO B 1 22 ? -10.172 -14.32 -12.812 1 56.91 22 PRO B C 1
ATOM 1419 O O . PRO B 1 22 ? -11.367 -14.578 -12.68 1 56.91 22 PRO B O 1
ATOM 1422 N N . MET B 1 23 ? -9.391 -14.797 -11.992 1 58.38 23 MET B N 1
ATOM 1423 C CA . MET B 1 23 ? -9.797 -15.055 -10.609 1 58.38 23 MET B CA 1
ATOM 1424 C C . MET B 1 23 ? -10.609 -13.891 -10.047 1 58.38 23 MET B C 1
ATOM 1426 O O . MET B 1 23 ? -10.125 -12.758 -9.992 1 58.38 23 MET B O 1
ATOM 1430 N N . THR B 1 24 ? -11.875 -13.984 -10 1 59.72 24 THR B N 1
ATOM 1431 C CA . THR B 1 24 ? -12.805 -12.961 -9.531 1 59.72 24 THR B CA 1
ATOM 1432 C C . THR B 1 24 ? -12.656 -12.734 -8.031 1 59.72 24 THR B C 1
ATOM 1434 O O . THR B 1 24 ? -11.984 -13.516 -7.348 1 59.72 24 THR B O 1
ATOM 1437 N N . GLU B 1 25 ? -13.133 -11.633 -7.555 1 59.75 25 GLU B N 1
ATOM 1438 C CA . GLU B 1 25 ? -13.234 -11.328 -6.129 1 59.75 25 GLU B CA 1
ATOM 1439 C C . GLU B 1 25 ? -13.82 -12.508 -5.355 1 59.75 25 GLU B C 1
ATOM 1441 O O . GLU B 1 25 ? -13.453 -12.742 -4.199 1 59.75 25 GLU B O 1
ATOM 1446 N N . VAL B 1 26 ? -14.648 -13.219 -5.977 1 61.59 26 VAL B N 1
ATOM 1447 C CA . VAL B 1 26 ? -15.289 -14.383 -5.379 1 61.59 26 VAL B CA 1
ATOM 1448 C C . VAL B 1 26 ? -14.25 -15.461 -5.109 1 61.59 26 VAL B C 1
ATOM 1450 O O . VAL B 1 26 ? -14.297 -16.141 -4.078 1 61.59 26 VAL B O 1
ATOM 1453 N N . ASP B 1 27 ? -13.359 -15.5 -5.953 1 62.28 27 ASP B N 1
ATOM 1454 C CA . ASP B 1 27 ? -12.297 -16.469 -5.766 1 62.28 27 ASP B CA 1
ATOM 1455 C C . ASP B 1 27 ? -11.43 -16.125 -4.555 1 62.28 27 ASP B C 1
ATOM 1457 O O . ASP B 1 27 ? -11.031 -17 -3.797 1 62.28 27 ASP B O 1
ATOM 1461 N N . GLN B 1 28 ? -11.172 -14.875 -4.379 1 61.34 28 GLN B N 1
ATOM 1462 C CA . GLN B 1 28 ? -10.422 -14.422 -3.217 1 61.34 28 GLN B CA 1
ATOM 1463 C C . GLN B 1 28 ? -11.172 -14.719 -1.924 1 61.34 28 GLN B C 1
ATOM 1465 O O . GLN B 1 28 ? -10.57 -15.141 -0.933 1 61.34 28 GLN B O 1
ATOM 1470 N N . LEU B 1 29 ? -12.43 -14.414 -2.047 1 63.66 29 LEU B N 1
ATOM 1471 C CA . LEU B 1 29 ? -13.266 -14.719 -0.888 1 63.66 29 LEU B CA 1
ATOM 1472 C C . LEU B 1 29 ? -13.25 -16.219 -0.586 1 63.66 29 LEU B C 1
ATOM 1474 O O . LEU B 1 29 ? -13.148 -16.609 0.576 1 63.66 29 LEU B O 1
ATOM 1478 N N . GLN B 1 30 ? -13.344 -16.969 -1.524 1 65.25 30 GLN B N 1
ATOM 1479 C CA . GLN B 1 30 ? -13.32 -18.406 -1.349 1 65.25 30 GLN B CA 1
ATOM 1480 C C . GLN B 1 30 ? -12 -18.875 -0.741 1 65.25 30 GLN B C 1
ATOM 1482 O O . GLN B 1 30 ? -11.977 -19.766 0.099 1 65.25 30 GLN B O 1
ATOM 1487 N N . ASP B 1 31 ? -11 -18.234 -1.147 1 64.81 31 ASP B N 1
ATOM 1488 C CA . ASP B 1 31 ? -9.688 -18.578 -0.598 1 64.81 31 ASP B CA 1
ATOM 1489 C C . ASP B 1 31 ? -9.594 -18.188 0.875 1 64.81 31 ASP B C 1
ATOM 1491 O O . ASP B 1 31 ? -9.016 -18.922 1.68 1 64.81 31 ASP B O 1
ATOM 1495 N N . LEU B 1 32 ? -10.125 -17.062 1.095 1 63.56 32 LEU B N 1
ATOM 1496 C CA . LEU B 1 32 ? -10.18 -16.641 2.492 1 63.56 32 LEU B CA 1
ATOM 1497 C C . LEU B 1 32 ? -11.031 -17.609 3.311 1 63.56 32 LEU B C 1
ATOM 1499 O O . LEU B 1 32 ? -10.664 -17.984 4.426 1 63.56 32 LEU B O 1
ATOM 1503 N N . ILE B 1 33 ? -12.195 -17.938 2.775 1 65.44 33 ILE B N 1
ATOM 1504 C CA . ILE B 1 33 ? -13.094 -18.875 3.445 1 65.44 33 ILE B CA 1
ATOM 1505 C C . ILE B 1 33 ? -12.406 -20.234 3.609 1 65.44 33 ILE B C 1
ATOM 1507 O O . ILE B 1 33 ? -12.469 -20.844 4.68 1 65.44 33 ILE B O 1
ATOM 1511 N N . ARG B 1 34 ? -11.766 -20.672 2.66 1 63.88 34 ARG B N 1
ATOM 1512 C CA . ARG B 1 34 ? -11.039 -21.922 2.727 1 63.88 34 ARG B CA 1
ATOM 1513 C C . ARG B 1 34 ? -9.953 -21.875 3.799 1 63.88 34 ARG B C 1
ATOM 1515 O O . ARG B 1 34 ? -9.773 -22.844 4.547 1 63.88 34 ARG B O 1
ATOM 1522 N N . SER B 1 35 ? -9.195 -20.828 3.812 1 61.62 35 SER B N 1
ATOM 1523 C CA . SER B 1 35 ? -8.172 -20.672 4.84 1 61.62 35 SER B CA 1
ATOM 1524 C C . SER B 1 35 ? -8.781 -20.672 6.234 1 61.62 35 SER B C 1
ATOM 1526 O O . SER B 1 35 ? -8.227 -21.281 7.156 1 61.62 35 SER B O 1
ATOM 1528 N N . PHE B 1 36 ? -9.875 -20.047 6.277 1 63.91 36 PHE B N 1
ATOM 1529 C CA . PHE B 1 36 ? -10.617 -20 7.535 1 63.91 36 PHE B CA 1
ATOM 1530 C C . PHE B 1 36 ? -11.125 -21.391 7.91 1 63.91 36 PHE B C 1
ATOM 1532 O O . PHE B 1 36 ? -11.031 -21.797 9.07 1 63.91 36 PHE B O 1
ATOM 1539 N N . LEU B 1 37 ? -11.617 -22.031 7.074 1 64.56 37 LEU B N 1
ATOM 1540 C CA . LEU B 1 37 ? -12.156 -23.359 7.32 1 64.56 37 LEU B CA 1
ATOM 1541 C C . LEU B 1 37 ? -11.047 -24.344 7.641 1 64.56 37 LEU B C 1
ATOM 1543 O O . LEU B 1 37 ? -11.258 -25.312 8.375 1 64.56 37 LEU B O 1
ATOM 1547 N N . ARG B 1 38 ? -9.922 -24.266 7.047 1 61.09 38 ARG B N 1
ATOM 1548 C CA . ARG B 1 38 ? -8.797 -25.141 7.336 1 61.09 38 ARG B CA 1
ATOM 1549 C C . ARG B 1 38 ? -8.281 -24.922 8.758 1 61.09 38 ARG B C 1
ATOM 1551 O O . ARG B 1 38 ? -7.875 -25.875 9.43 1 61.09 38 ARG B O 1
ATOM 1558 N N . ASP B 1 39 ? -8.102 -23.859 9.188 1 52.97 39 ASP B N 1
ATOM 1559 C CA . ASP B 1 39 ? -7.715 -23.594 10.57 1 52.97 39 ASP B CA 1
ATOM 1560 C C . ASP B 1 39 ? -8.711 -22.641 11.242 1 52.97 39 ASP B C 1
ATOM 1562 O O . ASP B 1 39 ? -8.414 -21.469 11.43 1 52.97 39 ASP B O 1
ATOM 1566 N N . PRO B 1 40 ? -9.883 -23.266 11.359 1 55.12 40 PRO B N 1
ATOM 1567 C CA . PRO B 1 40 ? -10.906 -22.391 11.945 1 55.12 40 PRO B CA 1
ATOM 1568 C C . PRO B 1 40 ? -10.469 -21.781 13.273 1 55.12 40 PRO B C 1
ATOM 1570 O O . PRO B 1 40 ? -10.984 -20.719 13.672 1 55.12 40 PRO B O 1
ATOM 1573 N N . PHE B 1 41 ? -9.719 -22.656 14.047 1 51.09 41 PHE B N 1
ATOM 1574 C CA . PHE B 1 41 ? -9.25 -22.312 15.383 1 51.09 41 PHE B CA 1
ATOM 1575 C C . PHE B 1 41 ? -7.871 -21.672 15.32 1 51.09 41 PHE B C 1
ATOM 1577 O O . PHE B 1 41 ? -7.309 -21.297 16.359 1 51.09 41 PHE B O 1
ATOM 1584 N N . GLY B 1 42 ? -7.207 -22 14.336 1 49.5 42 GLY B N 1
ATOM 1585 C CA . GLY B 1 42 ? -5.855 -21.484 14.211 1 49.5 42 GLY B CA 1
ATOM 1586 C C . GLY B 1 42 ? -5.746 -20.016 14.594 1 49.5 42 GLY B C 1
ATOM 1587 O O . GLY B 1 42 ? -4.645 -19.469 14.641 1 49.5 42 GLY B O 1
ATOM 1588 N N . ALA B 1 43 ? -6.75 -19.312 14.086 1 44.66 43 ALA B N 1
ATOM 1589 C CA . ALA B 1 43 ? -6.73 -18.016 14.742 1 44.66 43 ALA B CA 1
ATOM 1590 C C . ALA B 1 43 ? -7.094 -18.125 16.219 1 44.66 43 ALA B C 1
ATOM 1592 O O . ALA B 1 43 ? -8.242 -17.891 16.609 1 44.66 43 ALA B O 1
ATOM 1593 N N . THR B 1 44 ? -6.91 -19.156 16.719 1 42.75 44 THR B N 1
ATOM 1594 C CA . THR B 1 44 ? -7.273 -19.203 18.125 1 42.75 44 THR B CA 1
ATOM 1595 C C . THR B 1 44 ? -7.117 -17.828 18.766 1 42.75 44 THR B C 1
ATOM 1597 O O . THR B 1 44 ? -7.656 -17.578 19.844 1 42.75 44 THR B O 1
ATOM 1600 N N . GLY B 1 45 ? -5.859 -17.312 18.891 1 43.56 45 GLY B N 1
ATOM 1601 C CA . GLY B 1 45 ? -5.805 -16.031 19.578 1 43.56 45 GLY B CA 1
ATOM 1602 C C . GLY B 1 45 ? -6.656 -14.961 18.922 1 43.56 45 GLY B C 1
ATOM 1603 O O . GLY B 1 45 ? -7.102 -15.125 17.781 1 43.56 45 GLY B O 1
ATOM 1604 N N . GLU B 1 46 ? -7.18 -13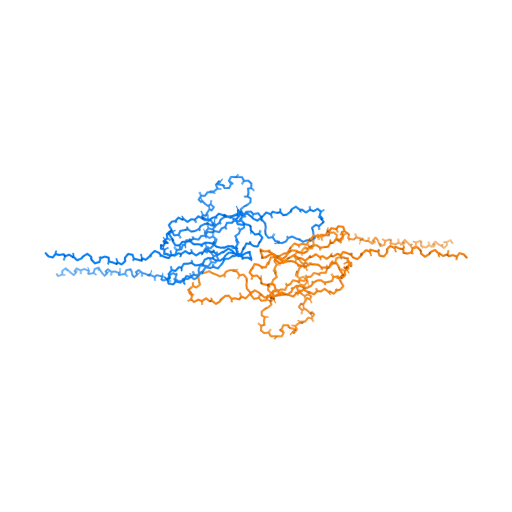.898 19.719 1 44 46 GLU B N 1
ATOM 1605 C CA . GLU B 1 46 ? -7.875 -12.641 19.453 1 44 46 GLU B CA 1
ATOM 1606 C C . GLU B 1 46 ? -7.41 -12.023 18.141 1 44 46 GLU B C 1
ATOM 1608 O O . GLU B 1 46 ? -7.586 -10.82 17.922 1 44 46 GLU B O 1
ATOM 1613 N N . GLN B 1 47 ? -6.566 -12.719 17.406 1 47.41 47 GLN B N 1
ATOM 1614 C CA . GLN B 1 47 ? -6.031 -11.906 16.328 1 47.41 47 GLN B CA 1
ATOM 1615 C C . GLN B 1 47 ? -7.066 -11.711 15.219 1 47.41 47 GLN B C 1
ATOM 1617 O O . GLN B 1 47 ? -7.676 -12.68 14.758 1 47.41 47 GLN B O 1
ATOM 1622 N N . ALA B 1 48 ? -7.719 -10.672 15.234 1 51.47 48 ALA B N 1
ATOM 1623 C CA . ALA B 1 48 ? -8.594 -10.188 14.164 1 51.47 48 ALA B CA 1
ATOM 1624 C C . ALA B 1 48 ? -8.156 -10.734 12.812 1 51.47 48 ALA B C 1
ATOM 1626 O O . ALA B 1 48 ? -6.969 -10.953 12.578 1 51.47 48 ALA B O 1
ATOM 1627 N N . PRO B 1 49 ? -9.133 -11.383 12.156 1 59.41 49 PRO B N 1
ATOM 1628 C CA . PRO B 1 49 ? -8.781 -11.875 10.828 1 59.41 49 PRO B CA 1
ATOM 1629 C C . PRO B 1 49 ? -7.918 -10.883 10.047 1 59.41 49 PRO B C 1
ATOM 1631 O O . PRO B 1 49 ? -8.164 -9.672 10.086 1 59.41 49 PRO B O 1
ATOM 1634 N N . GLY B 1 50 ? -6.645 -11.258 9.742 1 83.44 50 GLY B N 1
ATOM 1635 C CA . GLY B 1 50 ? -5.746 -10.375 9.016 1 83.44 50 GLY B CA 1
ATOM 1636 C C . GLY B 1 50 ? -6.344 -9.836 7.734 1 83.44 50 GLY B C 1
ATOM 1637 O O . GLY B 1 50 ? -7.32 -10.391 7.219 1 83.44 50 GLY B O 1
ATOM 1638 N N . TRP B 1 51 ? -6.152 -8.648 7.344 1 91.38 51 TRP B N 1
ATOM 1639 C CA . TRP B 1 51 ? -6.605 -8.062 6.086 1 91.38 51 TRP B CA 1
ATOM 1640 C C . TRP B 1 51 ? -5.875 -8.688 4.902 1 91.38 51 TRP B C 1
ATOM 1642 O O . TRP B 1 51 ? -4.891 -9.406 5.082 1 91.38 51 TRP B O 1
ATOM 1652 N N . ILE B 1 52 ? -6.473 -8.586 3.729 1 94.81 52 ILE B N 1
ATOM 1653 C CA . ILE B 1 52 ? -5.922 -9.156 2.504 1 94.81 52 ILE B CA 1
ATOM 1654 C C . ILE B 1 52 ? -5.297 -8.055 1.655 1 94.81 52 ILE B C 1
ATOM 1656 O O . ILE B 1 52 ? -5.992 -7.133 1.215 1 94.81 52 ILE B O 1
ATOM 1660 N N . PRO B 1 53 ? -4.031 -8.141 1.422 1 97.56 53 PRO B N 1
ATOM 1661 C CA . PRO B 1 53 ? -3.418 -7.105 0.586 1 97.56 53 PRO B CA 1
ATOM 1662 C C . PRO B 1 53 ? -3.879 -7.172 -0.8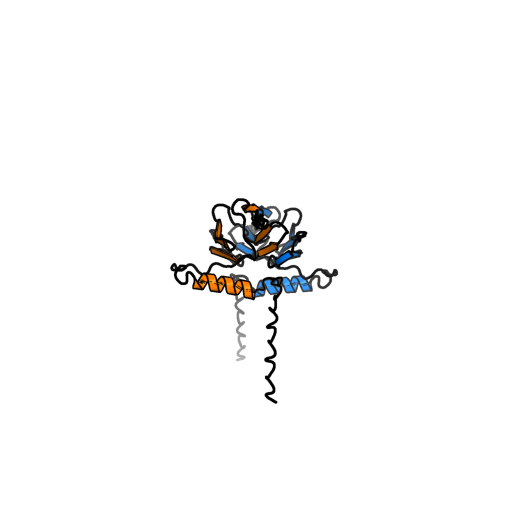68 1 97.56 53 PRO B C 1
ATOM 1664 O O . PRO B 1 53 ? -4.184 -8.258 -1.375 1 97.56 53 PRO B O 1
ATOM 1667 N N . ALA B 1 54 ? -4.023 -6.012 -1.506 1 96.56 54 ALA B N 1
ATOM 1668 C CA . ALA B 1 54 ? -4.219 -6 -2.953 1 96.56 54 ALA B CA 1
ATOM 1669 C C . ALA B 1 54 ? -3.104 -6.758 -3.664 1 96.56 54 ALA B C 1
ATOM 1671 O O . ALA B 1 54 ? -1.942 -6.699 -3.252 1 96.56 54 ALA B O 1
ATOM 1672 N N . ALA B 1 55 ? -3.455 -7.434 -4.766 1 97.44 55 ALA B N 1
ATOM 1673 C CA . ALA B 1 55 ? -2.475 -8.312 -5.391 1 97.44 55 ALA B CA 1
ATOM 1674 C C . ALA B 1 55 ? -2.709 -8.414 -6.898 1 97.44 55 ALA B C 1
ATOM 1676 O O . ALA B 1 55 ? -3.855 -8.43 -7.352 1 97.44 55 ALA B O 1
ATOM 1677 N N . ASP B 1 56 ? -1.631 -8.422 -7.617 1 97 56 ASP B N 1
ATOM 1678 C CA . ASP B 1 56 ? -1.631 -8.805 -9.023 1 97 56 ASP B CA 1
ATOM 1679 C C . ASP B 1 56 ? -0.988 -10.18 -9.219 1 97 56 ASP B C 1
ATOM 1681 O O . ASP B 1 56 ? 0.022 -10.492 -8.586 1 97 56 ASP B O 1
ATOM 1685 N N . ILE B 1 57 ? -1.554 -10.961 -10.047 1 96.88 57 ILE B N 1
ATOM 1686 C CA . ILE B 1 57 ? -0.987 -12.25 -10.422 1 96.88 57 ILE B CA 1
ATOM 1687 C C . ILE B 1 57 ? -0.88 -12.344 -11.945 1 96.88 57 ILE B C 1
ATOM 1689 O O . ILE B 1 57 ? -1.883 -12.219 -12.648 1 96.88 57 ILE B O 1
ATOM 1693 N N . GLU B 1 58 ? 0.269 -12.547 -12.414 1 97.25 58 GLU B N 1
ATOM 1694 C CA . GLU B 1 58 ? 0.547 -12.703 -13.836 1 97.25 58 GLU B CA 1
ATOM 1695 C C . GLU B 1 58 ? 1.095 -14.094 -14.141 1 97.25 58 GLU B C 1
ATOM 1697 O O . GLU B 1 58 ? 1.953 -14.602 -13.422 1 97.25 58 GLU B O 1
ATOM 1702 N N . GLU B 1 59 ? 0.559 -14.68 -15.164 1 96.25 59 GLU B N 1
ATOM 1703 C CA . GLU B 1 59 ? 1.059 -15.969 -15.633 1 96.25 59 GLU B CA 1
ATOM 1704 C C . GLU B 1 59 ? 1.824 -15.82 -16.938 1 96.25 59 GLU B C 1
ATOM 1706 O O . GLU B 1 59 ? 1.252 -15.422 -17.953 1 96.25 59 GLU B O 1
ATOM 1711 N N . THR B 1 60 ? 3.076 -16.125 -16.953 1 95.25 60 THR B N 1
ATOM 1712 C CA . THR B 1 60 ? 3.896 -16.188 -18.156 1 95.25 60 THR B CA 1
ATOM 1713 C C . THR B 1 60 ? 4.098 -17.625 -18.609 1 95.25 60 THR B C 1
ATOM 1715 O O . THR B 1 60 ? 3.531 -18.547 -18.016 1 95.25 60 THR B O 1
ATOM 1718 N N . ASP B 1 61 ? 4.883 -17.75 -19.641 1 93.25 61 ASP B N 1
ATOM 1719 C CA . ASP B 1 61 ? 5.098 -19.109 -20.156 1 93.25 61 ASP B CA 1
ATOM 1720 C C . ASP B 1 61 ? 5.855 -19.969 -19.141 1 93.25 61 ASP B C 1
ATOM 1722 O O . ASP B 1 61 ? 5.609 -21.172 -19.031 1 93.25 61 ASP B O 1
ATOM 1726 N N . ASP B 1 62 ? 6.648 -19.312 -18.391 1 94.19 62 ASP B N 1
ATOM 1727 C CA . ASP B 1 62 ? 7.559 -20.141 -17.594 1 94.19 62 ASP B CA 1
ATOM 1728 C C . ASP B 1 62 ? 7.367 -19.875 -16.094 1 94.19 62 ASP B C 1
ATOM 1730 O O . ASP B 1 62 ? 7.992 -20.547 -15.266 1 94.19 62 ASP B O 1
ATOM 1734 N N . ALA B 1 63 ? 6.477 -18.859 -15.781 1 96.31 63 ALA B N 1
ATOM 1735 C CA . ALA B 1 63 ? 6.406 -18.547 -14.359 1 96.31 63 ALA B CA 1
ATOM 1736 C C . ALA B 1 63 ? 5.066 -17.906 -14.008 1 96.31 63 ALA B C 1
ATOM 1738 O O . ALA B 1 63 ? 4.32 -17.484 -14.891 1 96.31 63 ALA B O 1
ATOM 1739 N N . TYR B 1 64 ? 4.762 -17.891 -12.727 1 96.81 64 TYR B N 1
ATOM 1740 C CA . TYR B 1 64 ? 3.771 -17.016 -12.109 1 96.81 64 TYR B CA 1
ATOM 1741 C C . TYR B 1 64 ? 4.449 -15.891 -11.328 1 96.81 64 TYR B C 1
ATOM 1743 O O . TYR B 1 64 ? 5.418 -16.125 -10.602 1 96.81 64 TYR B O 1
ATOM 1751 N N . ILE B 1 65 ? 3.965 -14.711 -11.516 1 97.88 65 ILE B N 1
ATOM 1752 C CA . ILE B 1 65 ? 4.496 -13.562 -10.797 1 97.88 65 ILE B CA 1
ATOM 1753 C C . ILE B 1 65 ? 3.402 -12.953 -9.922 1 97.88 65 ILE B C 1
ATOM 1755 O O . ILE B 1 65 ? 2.371 -12.5 -10.43 1 97.88 65 ILE B O 1
ATOM 1759 N N . LEU B 1 66 ? 3.617 -13 -8.609 1 97.94 66 LEU B N 1
ATOM 1760 C CA . LEU B 1 66 ? 2.727 -12.383 -7.633 1 97.94 66 LEU B CA 1
ATOM 1761 C C . LEU B 1 66 ? 3.287 -11.055 -7.148 1 97.94 66 LEU B C 1
ATOM 1763 O O . LEU B 1 66 ? 4.461 -10.969 -6.781 1 97.94 66 LEU B O 1
ATOM 1767 N N . GLU B 1 67 ? 2.494 -10.039 -7.203 1 98.38 67 GLU B N 1
ATOM 1768 C CA . GLU B 1 67 ? 2.84 -8.742 -6.617 1 98.38 67 GLU B CA 1
ATOM 1769 C C . GLU B 1 67 ? 1.809 -8.32 -5.574 1 98.38 67 GLU B C 1
ATOM 1771 O O . GLU B 1 67 ? 0.624 -8.188 -5.887 1 98.38 67 GLU B O 1
ATOM 1776 N N . LEU B 1 68 ? 2.207 -8.094 -4.336 1 98.44 68 LEU B N 1
ATOM 1777 C CA . LEU B 1 68 ? 1.328 -7.727 -3.234 1 98.44 68 LEU B CA 1
ATOM 1778 C C . LEU B 1 68 ? 1.671 -6.332 -2.711 1 98.44 68 LEU B C 1
ATOM 1780 O O . LEU B 1 68 ? 2.846 -6.004 -2.535 1 98.44 68 LEU B O 1
ATOM 1784 N N . ASP B 1 69 ? 0.645 -5.551 -2.486 1 98.5 69 ASP B N 1
ATOM 1785 C CA . ASP B 1 69 ? 0.833 -4.258 -1.837 1 98.5 69 ASP B CA 1
ATOM 1786 C C . ASP B 1 69 ? 0.937 -4.414 -0.321 1 98.5 69 ASP B C 1
ATOM 1788 O O . ASP B 1 69 ? -0.043 -4.762 0.341 1 98.5 69 ASP B O 1
ATOM 1792 N N . VAL B 1 70 ? 2.115 -4.113 0.187 1 98.5 70 VAL B N 1
ATOM 1793 C CA . VAL B 1 70 ? 2.357 -4.219 1.621 1 98.5 70 VAL B CA 1
ATOM 1794 C C . VAL B 1 70 ? 3.211 -3.039 2.088 1 98.5 70 VAL B C 1
ATOM 1796 O O . VAL B 1 70 ? 4.305 -3.232 2.623 1 98.5 70 VAL B O 1
ATOM 1799 N N . PRO B 1 71 ? 2.666 -1.838 1.977 1 98.56 71 PRO B N 1
ATOM 1800 C CA . PRO B 1 71 ? 3.445 -0.651 2.34 1 98.56 71 PRO B CA 1
ATOM 1801 C C . PRO B 1 71 ? 3.896 -0.665 3.799 1 98.56 71 PRO B C 1
ATOM 1803 O O . PRO B 1 71 ? 3.07 -0.815 4.703 1 98.56 71 PRO B O 1
ATOM 1806 N N . GLY B 1 72 ? 5.191 -0.446 3.99 1 97.81 72 GLY B N 1
ATOM 1807 C CA . GLY B 1 72 ? 5.754 -0.382 5.332 1 97.81 72 GLY B CA 1
ATOM 1808 C C . GLY B 1 72 ? 6.238 -1.727 5.84 1 97.81 72 GLY B C 1
ATOM 1809 O O . GLY B 1 72 ? 6.812 -1.814 6.926 1 97.81 72 GLY B O 1
ATOM 1810 N N . LEU B 1 73 ? 6.027 -2.773 5.082 1 98.06 73 LEU B N 1
ATOM 1811 C CA . LEU B 1 73 ? 6.43 -4.109 5.508 1 98.06 73 LEU B CA 1
ATOM 1812 C C . LEU B 1 73 ? 7.949 -4.242 5.516 1 98.06 73 LEU B C 1
ATOM 1814 O O . LEU B 1 73 ? 8.625 -3.771 4.598 1 98.06 73 LEU B O 1
ATOM 1818 N N . LYS B 1 74 ? 8.43 -4.859 6.516 1 97.44 74 LYS B N 1
ATOM 1819 C CA . LYS B 1 74 ? 9.844 -5.227 6.574 1 97.44 74 LYS B CA 1
ATOM 1820 C C . LYS B 1 74 ? 10.047 -6.688 6.18 1 97.44 74 LYS B C 1
ATOM 1822 O O . LYS B 1 74 ? 9.18 -7.531 6.434 1 97.44 74 LYS B O 1
ATOM 1827 N N . ARG B 1 75 ? 11.203 -6.957 5.668 1 97.19 75 ARG B N 1
ATOM 1828 C CA . ARG B 1 75 ? 11.508 -8.297 5.16 1 97.19 75 ARG B CA 1
ATOM 1829 C C . ARG B 1 75 ? 11.375 -9.344 6.258 1 97.19 75 ARG B C 1
ATOM 1831 O O . ARG B 1 75 ? 10.906 -10.453 6.012 1 97.19 75 ARG B O 1
ATOM 1838 N N . GLU B 1 76 ? 11.797 -9 7.457 1 97.25 76 GLU B N 1
ATOM 1839 C CA . GLU B 1 76 ? 11.797 -9.953 8.562 1 97.25 76 GLU B CA 1
ATOM 1840 C C . GLU B 1 76 ? 10.375 -10.258 9.031 1 97.25 76 GLU B C 1
ATOM 1842 O O . GLU B 1 76 ? 10.156 -11.211 9.781 1 97.25 76 GLU B O 1
ATOM 1847 N N . ASP B 1 77 ? 9.43 -9.5 8.562 1 97.44 77 ASP B N 1
ATOM 1848 C CA . ASP B 1 77 ? 8.07 -9.617 9.07 1 97.44 77 ASP B CA 1
ATOM 1849 C C . ASP B 1 77 ? 7.168 -10.32 8.055 1 97.44 77 ASP B C 1
ATOM 1851 O O . ASP B 1 77 ? 5.945 -10.172 8.086 1 97.44 77 ASP B O 1
ATOM 1855 N N . VAL B 1 78 ? 7.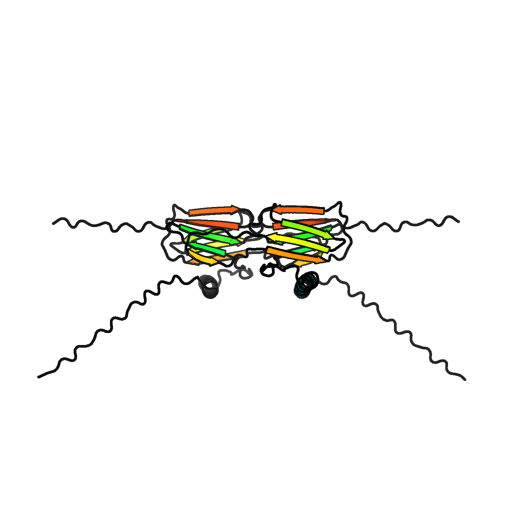715 -10.992 7.117 1 97.81 78 VAL B N 1
ATOM 1856 C CA . VAL B 1 78 ? 6.922 -11.672 6.098 1 97.81 78 VAL B CA 1
ATOM 1857 C C . VAL B 1 78 ? 7.348 -13.133 6 1 97.81 78 VAL B C 1
ATOM 1859 O O . VAL B 1 78 ? 8.531 -13.453 6.145 1 97.81 78 VAL B O 1
ATOM 1862 N N . ASN B 1 79 ? 6.367 -13.977 5.805 1 97.81 79 ASN B N 1
ATOM 1863 C CA . ASN B 1 79 ? 6.555 -15.406 5.586 1 97.81 79 ASN B CA 1
ATOM 1864 C C . ASN B 1 79 ? 5.848 -15.875 4.32 1 97.81 79 ASN B C 1
ATOM 1866 O O . ASN B 1 79 ? 4.68 -15.547 4.098 1 97.81 79 ASN B O 1
ATOM 1870 N N . ILE B 1 80 ? 6.578 -16.594 3.508 1 97.25 80 ILE B N 1
ATOM 1871 C CA . ILE B 1 80 ? 6.02 -17.156 2.281 1 97.25 80 ILE B CA 1
ATOM 1872 C C . ILE B 1 80 ? 6.102 -18.688 2.324 1 97.25 80 ILE B C 1
ATOM 1874 O O . ILE B 1 80 ? 7.176 -19.25 2.539 1 97.25 80 ILE B O 1
ATOM 1878 N N . GLU B 1 81 ? 4.992 -19.297 2.088 1 96.25 81 GLU B N 1
ATOM 1879 C CA . GLU B 1 81 ? 4.926 -20.75 2.068 1 96.25 81 GLU B CA 1
ATOM 1880 C C . GLU B 1 81 ? 4.402 -21.266 0.73 1 96.25 81 GLU B C 1
ATOM 1882 O O . GLU B 1 81 ? 3.471 -20.688 0.161 1 96.25 81 GLU B O 1
ATOM 1887 N N . LEU B 1 82 ? 5.055 -22.234 0.289 1 94 82 LEU B N 1
ATOM 1888 C CA . LEU B 1 82 ? 4.645 -22.922 -0.933 1 94 82 LEU B CA 1
ATOM 1889 C C . LEU B 1 82 ? 4.414 -24.406 -0.676 1 94 82 LEU B C 1
ATOM 1891 O O . LEU B 1 82 ? 5.301 -25.094 -0.169 1 94 82 LEU B O 1
ATOM 1895 N N . ARG B 1 83 ? 3.23 -24.844 -0.979 1 90.75 83 ARG B N 1
ATOM 1896 C CA . ARG B 1 83 ? 2.887 -26.266 -0.962 1 90.75 83 ARG B CA 1
ATOM 1897 C C . ARG B 1 83 ? 2.229 -26.688 -2.273 1 90.75 83 ARG B C 1
ATOM 1899 O O . ARG B 1 83 ? 1.062 -26.375 -2.518 1 90.75 83 ARG B O 1
ATOM 1906 N N . ASP B 1 84 ? 3.041 -27.453 -3.025 1 87.94 84 ASP B N 1
ATOM 1907 C CA . ASP B 1 84 ? 2.57 -27.812 -4.359 1 87.94 84 ASP B CA 1
ATOM 1908 C C . ASP B 1 84 ? 2.23 -26.578 -5.18 1 87.94 84 ASP B C 1
ATOM 1910 O O . ASP B 1 84 ? 3.109 -25.766 -5.477 1 87.94 84 ASP B O 1
ATOM 1914 N N . SER B 1 85 ? 1.005 -26.328 -5.48 1 90.88 85 SER B N 1
ATOM 1915 C CA . SER B 1 85 ? 0.619 -25.188 -6.309 1 90.88 85 SER B CA 1
ATOM 1916 C C . SER B 1 85 ? -0.097 -24.125 -5.488 1 90.88 85 SER B C 1
ATOM 1918 O O . SER B 1 85 ? -0.718 -23.219 -6.047 1 90.88 85 SER B O 1
ATOM 1920 N N . GLU B 1 86 ? 0.006 -24.281 -4.207 1 91.94 86 GLU B N 1
ATOM 1921 C CA . GLU B 1 86 ? -0.608 -23.297 -3.312 1 91.94 86 GLU B CA 1
ATOM 1922 C C . GLU B 1 86 ? 0.441 -22.375 -2.695 1 91.94 86 GLU B C 1
ATOM 1924 O O . GLU B 1 86 ? 1.443 -22.844 -2.152 1 91.94 86 GLU B O 1
ATOM 1929 N N . VAL B 1 87 ? 0.192 -21.109 -2.803 1 95 87 VAL B N 1
ATOM 1930 C CA . VAL B 1 87 ? 1.081 -20.109 -2.209 1 95 87 VAL B CA 1
ATOM 1931 C C . VAL B 1 87 ? 0.364 -19.391 -1.068 1 95 87 VAL B C 1
ATOM 1933 O O . VAL B 1 87 ? -0.792 -18.984 -1.21 1 95 87 VAL B O 1
ATOM 1936 N N . ARG B 1 88 ? 1.033 -19.25 0.014 1 95.5 88 ARG B N 1
ATOM 1937 C CA . ARG B 1 88 ? 0.519 -18.5 1.151 1 95.5 88 ARG B CA 1
ATOM 1938 C C . ARG B 1 88 ? 1.536 -17.469 1.63 1 95.5 88 ARG B C 1
ATOM 1940 O O . ARG B 1 88 ? 2.699 -17.797 1.869 1 95.5 88 ARG B O 1
ATOM 1947 N N . VAL B 1 89 ? 1.104 -16.25 1.709 1 96.88 89 VAL B N 1
ATOM 1948 C CA . VAL B 1 89 ? 1.936 -15.164 2.225 1 96.88 89 VAL B CA 1
ATOM 1949 C C . VAL B 1 89 ? 1.308 -14.586 3.492 1 96.88 89 VAL B C 1
ATOM 1951 O O . VAL B 1 89 ? 0.134 -14.211 3.496 1 96.88 89 VAL B O 1
ATOM 1954 N N . THR B 1 90 ? 2.008 -14.609 4.52 1 97.06 90 THR B N 1
ATOM 1955 C CA . THR B 1 90 ? 1.554 -14.016 5.777 1 97.06 90 THR B CA 1
ATOM 1956 C C . THR B 1 90 ? 2.582 -13.023 6.312 1 97.06 90 THR B C 1
ATOM 1958 O O . THR B 1 90 ? 3.771 -13.133 6.008 1 97.06 90 THR B O 1
ATOM 1961 N N . GLY B 1 91 ? 2.111 -12.055 7.051 1 97 91 GLY B N 1
ATOM 1962 C CA . GLY B 1 91 ? 2.988 -11.078 7.676 1 97 91 GLY B CA 1
ATOM 1963 C C . GLY B 1 91 ? 2.252 -10.094 8.57 1 97 91 GLY B C 1
ATOM 1964 O O . GLY B 1 91 ? 1.062 -10.266 8.836 1 97 91 GLY B O 1
ATOM 1965 N N . GLU B 1 92 ? 3.062 -9.172 8.984 1 96.5 92 GLU B N 1
ATOM 1966 C CA . GLU B 1 92 ? 2.486 -8.18 9.891 1 96.5 92 GLU B CA 1
ATOM 1967 C C . GLU B 1 92 ? 3.018 -6.781 9.586 1 96.5 92 GLU B C 1
ATOM 1969 O O . GLU B 1 92 ? 4.23 -6.578 9.508 1 96.5 92 GLU B O 1
ATOM 1974 N N . LEU B 1 93 ? 2.115 -5.887 9.352 1 95.81 93 LEU B N 1
ATOM 1975 C CA . LEU B 1 93 ? 2.459 -4.469 9.367 1 95.81 93 LEU B CA 1
ATOM 1976 C C . LEU B 1 93 ? 2.322 -3.895 10.773 1 95.81 93 LEU B C 1
ATOM 1978 O O . LEU B 1 93 ? 1.21 -3.742 11.281 1 95.81 93 LEU B O 1
ATOM 1982 N N . LYS B 1 94 ? 3.354 -3.531 11.375 1 92.94 94 LYS B N 1
ATOM 1983 C CA . LYS B 1 94 ? 3.357 -3.127 12.773 1 92.94 94 LYS B CA 1
ATOM 1984 C C . LYS B 1 94 ? 2.795 -1.718 12.945 1 92.94 94 LYS B C 1
ATOM 1986 O O . LYS B 1 94 ? 3.102 -0.822 12.156 1 92.94 94 LYS B O 1
ATOM 1991 N N . GLU B 1 95 ? 2.023 -1.67 13.961 1 88.75 95 GLU B N 1
ATOM 1992 C CA . GLU B 1 95 ? 1.476 -0.358 14.289 1 88.75 95 GLU B CA 1
ATOM 1993 C C . GLU B 1 95 ? 2.541 0.546 14.906 1 88.75 95 GLU B C 1
ATOM 1995 O O . GLU B 1 95 ? 3.338 0.102 15.734 1 88.75 95 GLU B O 1
ATOM 2000 N N . LYS B 1 96 ? 2.539 1.729 14.469 1 88.25 96 LYS B N 1
ATOM 2001 C CA . LYS B 1 96 ? 3.486 2.693 15.023 1 88.25 96 LYS B CA 1
ATOM 2002 C C . LYS B 1 96 ? 3 3.238 16.359 1 88.25 96 LYS B C 1
ATOM 2004 O O . LYS B 1 96 ? 1.808 3.498 16.531 1 88.25 96 LYS B O 1
ATOM 2009 N N . GLU B 1 97 ? 3.949 3.355 17.188 1 88.38 97 GLU B N 1
ATOM 2010 C CA . GLU B 1 97 ? 3.633 4.059 18.422 1 88.38 97 GLU B CA 1
ATOM 2011 C C . GLU B 1 97 ? 3.492 5.559 18.188 1 88.38 97 GLU B C 1
ATOM 2013 O O . GLU B 1 97 ? 4.348 6.172 17.547 1 88.38 97 GLU B O 1
ATOM 2018 N N . ARG B 1 98 ? 2.363 6.051 18.609 1 89 98 ARG B N 1
ATOM 2019 C CA . ARG B 1 98 ? 2.119 7.473 18.406 1 89 98 ARG B CA 1
ATOM 2020 C C . ARG B 1 98 ? 1.843 8.18 19.719 1 89 98 ARG B C 1
ATOM 2022 O O . ARG B 1 98 ? 1.233 7.605 20.625 1 89 98 ARG B O 1
ATOM 2029 N N . THR B 1 99 ? 2.42 9.359 19.812 1 87.44 99 THR B N 1
ATOM 2030 C CA . THR B 1 99 ? 2.24 10.141 21.031 1 87.44 99 THR B CA 1
ATOM 2031 C C . THR B 1 99 ? 1.299 11.312 20.797 1 87.44 99 THR B C 1
ATOM 2033 O O . THR B 1 99 ? 0.802 11.922 21.75 1 87.44 99 THR B O 1
ATOM 2036 N N . GLY B 1 100 ? 1.114 11.562 19.594 1 92.31 100 GLY B N 1
ATOM 2037 C CA . GLY B 1 10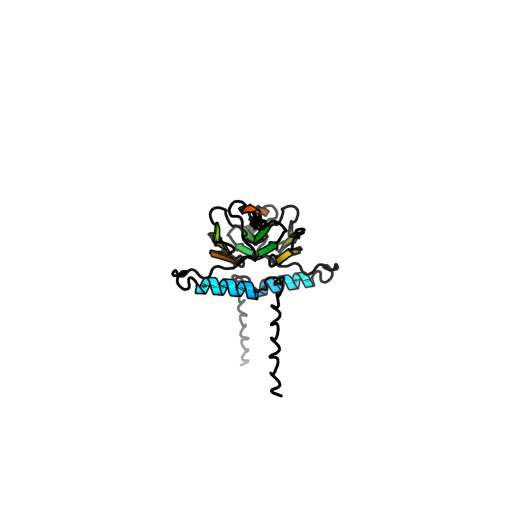0 ? 0.269 12.695 19.266 1 92.31 100 GLY B CA 1
ATOM 2038 C C . GLY B 1 100 ? -1.184 12.32 19.047 1 92.31 100 GLY B C 1
ATOM 2039 O O . GLY B 1 100 ? -1.571 11.172 19.281 1 92.31 100 GLY B O 1
ATOM 2040 N N . LEU B 1 101 ? -1.957 13.32 18.75 1 93.75 101 LEU B N 1
ATOM 2041 C CA . LEU B 1 101 ? -3.367 13.125 18.438 1 93.75 101 LEU B CA 1
ATOM 2042 C C . LEU B 1 101 ? -3.537 12.562 17.031 1 93.75 101 LEU B C 1
ATOM 2044 O O . LEU B 1 101 ? -3.047 13.141 16.062 1 93.75 101 LEU B O 1
ATOM 2048 N N . LEU B 1 102 ? -4.195 11.438 16.938 1 93 102 LEU B N 1
ATOM 2049 C CA . LEU B 1 102 ? -4.48 10.836 15.641 1 93 102 LEU B CA 1
ATOM 2050 C C . LEU B 1 102 ? -5.727 11.461 15.016 1 93 102 LEU B C 1
ATOM 2052 O O . LEU B 1 102 ? -6.844 11.219 15.477 1 93 102 LEU B O 1
ATOM 2056 N N . ARG B 1 103 ? -5.559 12.211 14.008 1 92.94 103 ARG B N 1
ATOM 2057 C CA . ARG B 1 103 ? -6.645 12.93 13.359 1 92.94 103 ARG B CA 1
ATOM 2058 C C . ARG B 1 103 ? -7.32 12.062 12.297 1 92.94 103 ARG B C 1
ATOM 2060 O O . ARG B 1 103 ? -8.484 12.273 11.969 1 92.94 103 ARG B O 1
ATOM 2067 N N . ARG B 1 104 ? -6.602 11.164 11.719 1 93 104 ARG B N 1
ATOM 2068 C CA . ARG B 1 104 ? -7.055 10.219 10.703 1 93 104 ARG B CA 1
ATOM 2069 C C . ARG B 1 104 ? -6.23 8.938 10.75 1 93 104 ARG B C 1
ATOM 2071 O O . ARG B 1 104 ? -5.012 8.977 10.938 1 93 104 ARG B O 1
ATOM 2078 N N . GLN B 1 105 ? -6.898 7.828 10.594 1 94.25 105 GLN B N 1
ATOM 2079 C CA . GLN B 1 105 ? -6.215 6.539 10.555 1 94.25 105 GLN B CA 1
ATOM 2080 C C . GLN B 1 105 ? -6.906 5.582 9.586 1 94.25 105 GLN B C 1
ATOM 2082 O O . GLN B 1 105 ? -7.875 4.91 9.961 1 94.25 105 GLN B O 1
ATOM 2087 N N . THR B 1 106 ? -6.379 5.527 8.359 1 95.81 106 THR B N 1
ATOM 2088 C CA . THR B 1 106 ? -7.023 4.66 7.379 1 95.81 106 THR B CA 1
ATOM 2089 C C . THR B 1 106 ? -6.035 3.643 6.824 1 95.81 106 THR B C 1
ATOM 2091 O O . THR B 1 106 ? -6.418 2.738 6.078 1 95.81 106 THR B O 1
ATOM 2094 N N . ARG B 1 107 ? -4.762 3.748 7.156 1 96.56 107 ARG B N 1
ATOM 2095 C CA . ARG B 1 107 ? -3.795 2.74 6.734 1 96.56 107 ARG B CA 1
ATOM 2096 C C . ARG B 1 107 ? -4.047 1.41 7.438 1 96.56 107 ARG B C 1
ATOM 2098 O O . ARG B 1 107 ? -4.383 1.384 8.625 1 96.56 107 ARG B O 1
ATOM 2105 N N . ARG B 1 108 ? -3.793 0.41 6.66 1 93.31 108 ARG B N 1
ATOM 2106 C CA . ARG B 1 108 ? -3.984 -0.915 7.242 1 93.31 108 ARG B CA 1
ATOM 2107 C C . ARG B 1 108 ? -2.752 -1.35 8.031 1 93.31 108 ARG B C 1
ATOM 2109 O O . ARG B 1 108 ? -1.621 -1.146 7.582 1 93.31 108 ARG B O 1
ATOM 2116 N N . VAL B 1 109 ? -3.018 -1.838 9.172 1 93.69 109 VAL B N 1
ATOM 2117 C CA . VAL B 1 109 ? -1.949 -2.396 10 1 93.69 109 VAL B CA 1
ATOM 2118 C C . VAL B 1 109 ? -2.367 -3.766 10.531 1 93.69 109 VAL B C 1
ATOM 2120 O O . VAL B 1 109 ? -3.502 -4.199 10.32 1 93.69 109 VAL B O 1
ATOM 2123 N N . GLY B 1 110 ? -1.337 -4.449 11.203 1 95.5 110 GLY B N 1
ATOM 2124 C CA . GLY B 1 110 ? -1.608 -5.766 11.766 1 95.5 110 GLY B CA 1
ATOM 2125 C C . GLY B 1 110 ? -1.249 -6.898 10.82 1 95.5 110 GLY B C 1
ATOM 2126 O O . GLY B 1 110 ? -0.477 -6.711 9.883 1 95.5 110 GLY B O 1
ATOM 2127 N N . GLN B 1 111 ? -1.798 -8.047 11.203 1 95.88 111 GLN B N 1
ATOM 2128 C CA . GLN B 1 111 ? -1.493 -9.242 10.43 1 95.88 111 GLN B CA 1
ATOM 2129 C C . GLN B 1 111 ? -2.258 -9.266 9.109 1 95.88 111 GLN B C 1
ATOM 2131 O O . GLN B 1 111 ? -3.422 -8.859 9.055 1 95.88 111 GLN B O 1
ATOM 2136 N N . PHE B 1 112 ? -1.64 -9.68 8.125 1 95.75 112 PHE B N 1
ATOM 2137 C CA . PHE B 1 112 ? -2.305 -9.914 6.848 1 95.75 112 PHE B CA 1
ATOM 2138 C C . PHE B 1 112 ? -2.031 -11.328 6.348 1 95.75 112 PHE B C 1
ATOM 2140 O O . PHE B 1 112 ? -1.09 -11.984 6.801 1 95.75 112 PHE B O 1
ATOM 2147 N N . GLU B 1 113 ? -2.838 -11.703 5.434 1 95.25 113 GLU B N 1
ATOM 2148 C CA . GLU B 1 113 ? -2.684 -13.016 4.805 1 95.25 113 GLU B CA 1
ATOM 2149 C C . GLU B 1 113 ? -3.158 -12.984 3.354 1 95.25 113 GLU B C 1
ATOM 2151 O O . GLU B 1 113 ? -4.184 -12.375 3.041 1 95.25 113 GLU B O 1
ATOM 2156 N N . PHE B 1 114 ? -2.393 -13.602 2.539 1 95 114 PHE B N 1
ATOM 2157 C CA . PHE B 1 114 ? -2.752 -13.805 1.142 1 95 114 PHE B CA 1
ATOM 2158 C C . PHE B 1 114 ? -2.529 -15.258 0.732 1 95 114 PHE B C 1
ATOM 2160 O O . PHE B 1 114 ? -1.467 -15.828 0.995 1 95 114 PHE B O 1
ATOM 2167 N N . GLY B 1 115 ? -3.521 -15.773 0.097 1 94.62 115 GLY B N 1
ATOM 2168 C CA . GLY B 1 115 ? -3.43 -17.141 -0.399 1 94.62 115 GLY B CA 1
ATOM 2169 C C . GLY B 1 115 ? -4.02 -17.312 -1.785 1 94.62 115 GLY B C 1
ATOM 2170 O O . GLY B 1 115 ? -5.035 -16.688 -2.113 1 94.62 115 GLY B O 1
ATOM 2171 N N . ILE B 1 116 ? -3.361 -18.25 -2.51 1 93.62 116 ILE B N 1
ATOM 2172 C CA . ILE B 1 116 ? -3.875 -18.531 -3.848 1 93.62 116 ILE B CA 1
ATOM 2173 C C . ILE B 1 116 ? -3.441 -19.922 -4.297 1 93.62 116 ILE B C 1
ATOM 2175 O O . ILE B 1 116 ? -2.346 -20.375 -3.955 1 93.62 116 ILE B O 1
ATOM 2179 N N . THR B 1 117 ? -4.281 -20.562 -5.004 1 94 117 THR B N 1
ATOM 2180 C CA . THR B 1 117 ? -3.924 -21.797 -5.703 1 94 117 THR B CA 1
ATOM 2181 C C . THR B 1 117 ? -3.619 -21.516 -7.172 1 94 117 THR B C 1
ATOM 2183 O O . THR B 1 117 ? -4.465 -20.984 -7.895 1 94 117 THR B O 1
ATOM 2186 N N . LEU B 1 118 ? -2.486 -21.875 -7.598 1 93.94 118 LEU B N 1
ATOM 2187 C CA . LEU B 1 118 ? -2.061 -21.594 -8.969 1 93.94 118 LEU B CA 1
ATOM 2188 C C . LEU B 1 118 ? -2.402 -22.766 -9.883 1 93.94 118 LEU B C 1
ATOM 2190 O O . LEU B 1 118 ? -2.418 -23.922 -9.445 1 93.94 118 LEU B O 1
ATOM 2194 N N . PRO B 1 119 ? -2.684 -22.5 -11.188 1 90.25 119 PRO B N 1
ATOM 2195 C CA . PRO B 1 119 ? -3.197 -23.531 -12.102 1 90.25 119 PRO B CA 1
ATOM 2196 C C . PRO B 1 119 ? -2.16 -24.594 -12.43 1 90.25 119 PRO B C 1
ATOM 2198 O O . PRO B 1 119 ? -2.514 -25.688 -12.898 1 90.25 119 PRO B O 1
ATOM 2201 N N . GLY B 1 120 ? -0.871 -24.422 -12.25 1 86.81 120 GLY B N 1
ATOM 2202 C CA . GLY B 1 120 ? 0.151 -25.391 -12.609 1 86.81 120 GLY B CA 1
ATOM 2203 C C . GLY B 1 120 ? 1.144 -25.656 -11.5 1 86.81 120 GLY B C 1
ATOM 2204 O O . GLY B 1 120 ? 1.16 -24.953 -10.492 1 86.81 120 GLY B O 1
ATOM 2205 N N . ASP B 1 121 ? 1.896 -26.703 -11.805 1 89.06 121 ASP B N 1
ATOM 2206 C CA . ASP B 1 121 ? 2.902 -27.078 -10.82 1 89.06 121 ASP B CA 1
ATOM 2207 C C . ASP B 1 121 ? 4.062 -26.094 -10.812 1 89.06 121 ASP B C 1
ATOM 2209 O O . ASP B 1 121 ? 4.406 -25.516 -11.852 1 89.06 121 ASP B O 1
ATOM 2213 N N . ILE B 1 122 ? 4.633 -26.031 -9.602 1 94.81 122 ILE B N 1
ATOM 2214 C CA . ILE B 1 122 ? 5.723 -25.078 -9.414 1 94.81 122 ILE B CA 1
ATOM 2215 C C . ILE B 1 122 ? 7.035 -25.828 -9.211 1 94.81 122 ILE B C 1
ATOM 2217 O O . ILE B 1 122 ? 7.07 -26.859 -8.523 1 94.81 122 ILE B O 1
ATOM 2221 N N . ASN B 1 123 ? 8.062 -25.406 -9.875 1 92.94 123 ASN B N 1
ATOM 2222 C CA . ASN B 1 123 ? 9.414 -25.891 -9.586 1 92.94 123 ASN B CA 1
ATOM 2223 C C . ASN B 1 123 ? 9.984 -25.234 -8.328 1 92.94 123 ASN B C 1
ATOM 2225 O O . ASN B 1 123 ? 10.305 -24.047 -8.328 1 92.94 123 ASN B O 1
ATOM 2229 N N . PRO B 1 124 ? 10.109 -25.922 -7.246 1 90.69 124 PRO B N 1
ATOM 2230 C CA . PRO B 1 124 ? 10.523 -25.328 -5.973 1 90.69 124 PRO B CA 1
ATOM 2231 C C . PRO B 1 124 ? 11.914 -24.703 -6.039 1 90.69 124 PRO B C 1
ATOM 2233 O O . PRO B 1 124 ? 12.266 -23.891 -5.191 1 90.69 124 PRO B O 1
ATOM 2236 N N . ASP B 1 125 ? 12.727 -25.062 -7 1 92.44 125 ASP B N 1
ATOM 2237 C CA . ASP B 1 125 ? 14.086 -24.547 -7.117 1 92.44 125 ASP B CA 1
ATOM 2238 C C . ASP B 1 125 ? 14.102 -23.219 -7.855 1 92.44 125 ASP B C 1
ATOM 2240 O O . ASP B 1 125 ? 15.133 -22.547 -7.918 1 92.44 125 ASP B O 1
ATOM 2244 N N . ARG B 1 126 ? 12.969 -22.891 -8.359 1 95 126 ARG B N 1
ATOM 2245 C CA . ARG B 1 126 ? 12.883 -21.641 -9.125 1 95 126 ARG B CA 1
ATOM 2246 C C . ARG B 1 126 ? 11.883 -20.688 -8.5 1 95 126 ARG B C 1
ATOM 2248 O O . ARG B 1 126 ? 10.938 -20.25 -9.164 1 95 126 ARG B O 1
ATOM 2255 N N . VAL B 1 127 ? 12.062 -20.406 -7.242 1 95.69 127 VAL B N 1
ATOM 2256 C CA . VAL B 1 127 ? 11.211 -19.484 -6.5 1 95.69 127 VAL B CA 1
ATOM 2257 C C . VAL B 1 127 ? 12.055 -18.344 -5.938 1 95.69 127 VAL B C 1
ATOM 2259 O O . VAL B 1 127 ? 13.094 -18.578 -5.32 1 95.69 127 VAL B O 1
ATOM 2262 N N . ASP B 1 128 ? 11.672 -17.156 -6.246 1 97.38 128 ASP B N 1
ATOM 2263 C CA . ASP B 1 128 ? 12.359 -15.984 -5.73 1 97.38 128 ASP B CA 1
ATOM 2264 C C . ASP B 1 128 ? 11.359 -14.93 -5.254 1 97.38 128 ASP B C 1
ATOM 2266 O O . ASP B 1 128 ? 10.242 -14.852 -5.762 1 97.38 128 ASP B O 1
ATOM 2270 N N . ALA B 1 129 ? 11.773 -14.219 -4.207 1 98.19 129 ALA B N 1
ATOM 2271 C CA . ALA B 1 129 ? 10.922 -13.156 -3.68 1 98.19 129 ALA B CA 1
ATOM 2272 C C . ALA B 1 129 ? 11.727 -11.891 -3.402 1 98.19 129 ALA B C 1
ATOM 2274 O O . ALA B 1 129 ? 12.859 -11.969 -2.92 1 98.19 129 ALA B O 1
ATOM 2275 N N . THR B 1 130 ? 11.195 -10.766 -3.729 1 98.5 130 THR B N 1
ATOM 2276 C CA . THR B 1 130 ? 11.805 -9.477 -3.434 1 98.5 130 THR B CA 1
ATOM 2277 C C . THR B 1 130 ? 10.789 -8.531 -2.797 1 98.5 130 THR B C 1
ATOM 2279 O O . THR B 1 130 ? 9.586 -8.641 -3.051 1 98.5 130 THR B O 1
ATOM 2282 N N . LEU B 1 131 ? 11.219 -7.684 -1.916 1 98.5 131 LEU B N 1
ATOM 2283 C CA . LEU B 1 131 ? 10.422 -6.621 -1.311 1 98.5 131 LEU B CA 1
ATOM 2284 C C . LEU B 1 131 ? 11.039 -5.254 -1.594 1 98.5 131 LEU B C 1
ATOM 2286 O O . LEU B 1 131 ? 12.117 -4.938 -1.084 1 98.5 131 LEU B O 1
ATOM 2290 N N . ARG B 1 132 ? 10.375 -4.477 -2.447 1 97.81 132 ARG B N 1
ATOM 2291 C CA . ARG B 1 132 ? 10.875 -3.16 -2.838 1 97.81 132 ARG B CA 1
ATOM 2292 C C . ARG B 1 132 ? 9.734 -2.143 -2.879 1 97.81 132 ARG B C 1
ATOM 2294 O O . ARG B 1 132 ? 8.664 -2.424 -3.408 1 97.81 132 ARG B O 1
ATOM 2301 N N . ASP B 1 133 ? 9.938 -1.026 -2.195 1 97.69 133 ASP B N 1
ATOM 2302 C CA . ASP B 1 133 ? 8.992 0.088 -2.256 1 97.69 133 ASP B CA 1
ATOM 2303 C C . ASP B 1 133 ? 7.602 -0.341 -1.792 1 97.69 133 ASP B C 1
ATOM 2305 O O . ASP B 1 133 ? 6.594 0.084 -2.361 1 97.69 133 ASP B O 1
ATOM 2309 N N . GLY B 1 134 ? 7.605 -1.245 -0.883 1 98.25 134 GLY B N 1
ATOM 2310 C CA . GLY B 1 134 ? 6.348 -1.663 -0.283 1 98.25 134 GLY B CA 1
ATOM 2311 C C . GLY B 1 134 ? 5.582 -2.66 -1.133 1 98.25 134 GLY B C 1
ATOM 2312 O O . GLY B 1 134 ? 4.383 -2.863 -0.933 1 98.25 134 GLY B O 1
ATOM 2313 N N . VAL B 1 135 ? 6.262 -3.158 -2.135 1 98.62 135 VAL B N 1
ATOM 2314 C CA . VAL B 1 135 ? 5.672 -4.191 -2.977 1 98.62 135 VAL B CA 1
ATOM 2315 C C . VAL B 1 135 ? 6.461 -5.492 -2.83 1 98.62 135 VAL B C 1
ATOM 2317 O O . VAL B 1 135 ? 7.672 -5.52 -3.066 1 98.62 135 VAL B O 1
ATOM 2320 N N . LEU B 1 136 ? 5.758 -6.547 -2.418 1 98.75 136 LEU B N 1
ATOM 2321 C CA . LEU B 1 136 ? 6.352 -7.879 -2.396 1 98.75 136 LEU B CA 1
ATOM 2322 C C . LEU B 1 136 ? 6.133 -8.594 -3.727 1 98.75 136 LEU B C 1
ATOM 2324 O O . LEU B 1 136 ? 4.996 -8.75 -4.172 1 98.75 136 LEU B O 1
ATOM 2328 N N . THR B 1 137 ? 7.18 -8.969 -4.32 1 98.56 137 THR B N 1
ATOM 2329 C CA . THR B 1 137 ? 7.098 -9.719 -5.57 1 98.56 137 THR B CA 1
ATOM 2330 C C . THR B 1 137 ? 7.59 -11.148 -5.379 1 98.56 137 THR B C 1
ATOM 2332 O O . THR B 1 137 ? 8.703 -11.367 -4.891 1 98.56 137 THR B O 1
ATOM 2335 N N . VAL B 1 138 ? 6.805 -12.094 -5.715 1 98.5 138 VAL B N 1
ATOM 2336 C CA . VAL B 1 138 ? 7.172 -13.5 -5.66 1 98.5 138 VAL B CA 1
ATOM 2337 C C . VAL B 1 138 ? 7.105 -14.109 -7.062 1 98.5 138 VAL B C 1
ATOM 2339 O O . VAL B 1 138 ? 6.051 -14.094 -7.699 1 98.5 138 VAL B O 1
ATOM 2342 N N . ARG B 1 139 ? 8.172 -14.641 -7.504 1 98.12 139 ARG B N 1
ATOM 2343 C CA . ARG B 1 139 ? 8.242 -15.32 -8.789 1 98.12 139 ARG B CA 1
ATOM 2344 C C . ARG B 1 139 ? 8.328 -16.828 -8.609 1 98.12 139 ARG B C 1
ATOM 2346 O O . ARG B 1 139 ? 9.227 -17.328 -7.918 1 98.12 139 ARG B O 1
ATOM 2353 N N . LEU B 1 140 ? 7.457 -17.5 -9.273 1 97.62 140 LEU B N 1
ATOM 2354 C CA . LEU B 1 140 ? 7.371 -18.953 -9.148 1 97.62 140 LEU B CA 1
ATOM 2355 C C . LEU B 1 140 ? 7.52 -19.625 -10.508 1 97.62 140 LEU B C 1
ATOM 2357 O O . LEU B 1 140 ? 6.605 -19.562 -11.336 1 97.62 140 LEU B O 1
ATOM 2361 N N . GLY B 1 141 ? 8.641 -20.266 -10.656 1 96.94 141 GLY B N 1
ATOM 2362 C CA . GLY B 1 141 ? 8.859 -20.984 -11.906 1 96.94 141 GLY B CA 1
ATOM 2363 C C . GLY B 1 141 ? 7.957 -22.188 -12.07 1 96.94 141 GLY B C 1
ATOM 2364 O O . GLY B 1 141 ? 7.695 -22.906 -11.102 1 96.94 141 GLY B O 1
ATOM 2365 N N . LYS B 1 142 ? 7.43 -22.375 -13.273 1 94.31 142 LYS B N 1
ATOM 2366 C CA . LYS B 1 142 ? 6.586 -23.531 -13.562 1 94.31 142 LYS B CA 1
ATOM 2367 C C . LYS B 1 142 ? 7.418 -24.812 -13.656 1 94.31 142 LYS B C 1
ATOM 2369 O O . LYS B 1 142 ? 8.562 -24.781 -14.117 1 94.31 142 LYS B O 1
ATOM 2374 N N . ALA B 1 143 ? 6.773 -25.906 -13.266 1 90 143 ALA B N 1
ATOM 2375 C CA . ALA B 1 143 ? 7.43 -27.203 -13.383 1 90 143 ALA B CA 1
ATOM 2376 C C . ALA B 1 143 ? 7.402 -27.703 -14.828 1 90 143 ALA B C 1
ATOM 2378 O O . ALA B 1 143 ? 6.422 -27.469 -15.547 1 90 143 ALA B O 1
ATOM 2379 N N . THR B 1 144 ? 8.516 -27.656 -15.633 1 72.81 144 THR B N 1
ATOM 2380 C CA . THR B 1 144 ? 8.578 -28.188 -16.984 1 72.81 144 THR B CA 1
ATOM 2381 C C . THR B 1 144 ? 7.848 -29.516 -17.078 1 72.81 144 THR B C 1
ATOM 2383 O O . THR B 1 144 ? 7.969 -30.359 -16.188 1 72.81 144 THR B O 1
ATOM 2386 N N . ALA B 1 145 ? 6.723 -29.453 -17.797 1 57.75 145 ALA B N 1
ATOM 2387 C CA . ALA B 1 145 ? 6.078 -30.734 -18.062 1 57.75 145 ALA B CA 1
ATOM 2388 C C . ALA B 1 145 ? 7.113 -31.812 -18.344 1 57.75 145 ALA B C 1
ATOM 2390 O O . ALA B 1 145 ? 8.148 -31.547 -18.969 1 57.75 145 ALA B O 1
ATOM 2391 N N . SER B 1 146 ? 7.215 -32.688 -17.469 1 49.94 146 SER B N 1
ATOM 2392 C CA . SER B 1 146 ? 7.977 -33.875 -17.844 1 49.94 146 SER B CA 1
ATOM 2393 C C . SER B 1 146 ? 7.758 -34.219 -19.297 1 49.94 146 SER B C 1
ATOM 2395 O O . SER B 1 146 ? 6.617 -34.344 -19.75 1 49.94 146 SER B O 1
ATOM 2397 N N . GLN B 1 147 ? 8.531 -33.594 -20.188 1 49.81 147 GLN B N 1
ATOM 2398 C CA . GLN B 1 147 ? 8.43 -34.094 -21.547 1 49.81 147 GLN B CA 1
ATOM 2399 C C . GLN B 1 147 ? 7.953 -35.562 -21.547 1 49.81 147 GLN B C 1
ATOM 2401 O O . GLN B 1 147 ? 8.391 -36.344 -20.719 1 49.81 147 GLN B O 1
ATOM 2406 N N . PRO B 1 148 ? 6.824 -35.781 -22.125 1 50.66 148 PRO B N 1
ATOM 2407 C CA . PRO B 1 148 ? 6.457 -37.219 -22.25 1 50.66 148 PRO B CA 1
ATOM 2408 C C . PRO B 1 148 ? 7.66 -38.094 -22.547 1 50.66 148 PRO B C 1
ATOM 2410 O O . PRO B 1 148 ? 8.469 -37.781 -23.422 1 50.66 148 PRO B O 1
ATOM 2413 N N . ARG B 1 149 ? 8.195 -38.594 -21.562 1 51.88 149 ARG B N 1
ATOM 2414 C CA . ARG B 1 149 ? 9.25 -39.562 -21.812 1 51.88 149 ARG B CA 1
ATOM 2415 C C . ARG B 1 149 ? 8.781 -40.625 -22.812 1 51.88 149 ARG B C 1
ATOM 2417 O O . ARG B 1 149 ? 7.75 -41.281 -22.609 1 51.88 149 ARG B O 1
ATOM 2424 N N . GLN B 1 150 ? 8.938 -40.344 -24 1 53.5 150 GLN B N 1
ATOM 2425 C CA . GLN B 1 150 ? 8.68 -41.406 -24.969 1 53.5 150 GLN B CA 1
ATOM 2426 C C . GLN B 1 150 ? 9.344 -42.688 -24.547 1 53.5 150 GLN B C 1
ATOM 2428 O O . GLN B 1 150 ? 10.57 -42.75 -24.406 1 53.5 150 GLN B O 1
ATOM 2433 N N . VAL B 1 151 ? 8.688 -43.406 -23.766 1 54.84 151 VAL B N 1
ATOM 2434 C CA . VAL B 1 151 ? 9.172 -44.75 -23.5 1 54.84 151 VAL B CA 1
ATOM 2435 C C . VAL B 1 151 ? 9.234 -45.562 -24.797 1 54.84 151 VAL B C 1
ATOM 2437 O O . VAL B 1 151 ? 8.211 -45.75 -25.453 1 54.84 151 VAL B O 1
ATOM 2440 N N . GLU B 1 152 ? 10.305 -45.406 -25.438 1 53.47 152 GLU B N 1
ATOM 2441 C CA . GLU B 1 152 ? 10.469 -46.312 -26.594 1 53.47 152 GLU B CA 1
ATOM 2442 C C . GLU B 1 152 ? 10.219 -47.75 -26.188 1 53.47 152 GLU B C 1
ATOM 2444 O O . GLU B 1 152 ? 10.859 -48.281 -25.281 1 53.47 152 GLU B O 1
ATOM 2449 N N . VAL B 1 153 ? 9.055 -48.156 -26.438 1 57.28 153 VAL B N 1
ATOM 2450 C CA . VAL B 1 153 ? 8.844 -49.594 -26.281 1 57.28 153 VAL B CA 1
ATOM 2451 C C . VAL B 1 153 ? 9.727 -50.375 -27.25 1 57.28 153 VAL B C 1
ATOM 2453 O O . VAL B 1 153 ? 9.695 -50.125 -28.453 1 57.28 153 VAL B O 1
ATOM 2456 N N . LYS B 1 154 ? 10.898 -50.75 -26.844 1 53 154 LYS B N 1
ATOM 2457 C CA . LYS B 1 154 ? 11.695 -51.656 -27.656 1 53 154 LYS B CA 1
ATOM 2458 C C . LYS B 1 154 ? 10.961 -52.969 -27.891 1 53 154 LYS B C 1
ATOM 2460 O O . LYS B 1 154 ? 10.289 -53.469 -27 1 53 154 LYS B O 1
ATOM 2465 N N . ASP B 1 155 ? 10.711 -53.281 -29.172 1 54.16 155 ASP B N 1
ATOM 2466 C CA . ASP B 1 155 ? 10.312 -54.65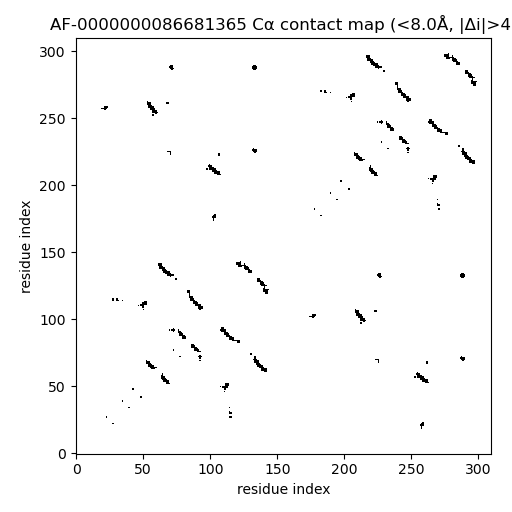6 -29.516 1 54.16 155 ASP B CA 1
ATOM 2467 C C . ASP B 1 155 ? 11.305 -55.688 -28.984 1 54.16 155 ASP B C 1
ATOM 2469 O O . ASP B 1 155 ? 12.5 -55.406 -28.891 1 54.16 155 ASP B O 1
#

Radius of gyration: 29.22 Å; Cα contacts (8 Å, |Δi|>4): 500; chains: 2; bounding box: 58×113×72 Å

pLDDT: mean 77.8, std 22.32, range [33.75, 98.75]

Secondary structure (DSSP, 8-state):
--------------------S---HHHHHHHHHHHHHHSSSSS-SS---PBPPPEEEEE-SSEEEEEEE-TT--GGGEEEEEETTEEEEEEEEPPPP--SEEEEE-S--EEEEEEEE-SS-EEEEEEEEEEETTEEEEEEEE-------------/--------------------S---HHHHHHHHHHHHHHSSSSS-SS---PBPPPEEEEE-SSEEEEEEE-TT--GGGEEEEEETTEEEEEEEEPPPP--SEEEEE-S--EEEEEEEE-SS-EEEEEEEEEEETTEEEEEEEE-------------

Nearest PDB structures (foldseek):
  6l6m-assembly1_A  TM=8.337E-01  e=2.631E-08  Entamoeba histolytica
  5zul-assembly1_C-2  TM=8.475E-01  e=3.366E-07  Mycobacterium marinum M
  5zul-assembly1_F-2  TM=8.056E-01  e=2.264E-07  Mycobacterium marinum M
  5zul-assembly1_A-2  TM=8.669E-01  e=4.468E-07  Mycobacterium marinum M
  7ck4-assembly1_A  TM=6.919E-01  e=8.188E-05  Synechococcus phage S-ShM2

Foldseek 3Di:
DPPDPPPPPPPPPPCPVVPPDDCDPVNQVVVLVVVCVVPVCVPVDPQPAAAEFDWDWDDDPWKIKIKTQAAQDDPVFKDWDDDWQKIKIKGFADDDDDDDDDPDDDDDGTIHMGMDGHPATFDPVPWDWDADNRMIMIMTTGDPPPPPPPPPPDD/DPPPPPPPPPPPPPCPVVVPDDCDPVNQVVFLVVVCVVPVCVPVDPQPAAAAFDWDWDDDPWKIKIKTQAAQDDPVFKDWDDDWQKIKIKGWADDDDDDDDDPDDDDDGTIHMGMDGDPATFDPVPWDWDADNRMIMIMTTGDPPPPPPPPPPDD

Organism: NCBI:txid175570